Protein AF-A0A658IBJ9-F1 (afdb_monomer)

Nearest PDB structures (foldseek):
  7crn-assembly2_B-2  TM=7.622E-01  e=2.829E-06  Streptomyces abietis
  7e3z-assembly1_A  TM=7.596E-01  e=1.640E-04  Streptomyces sp. SNM55
  6vap-assembly1_A  TM=6.754E-01  e=6.480E-04  Streptomyces sp. WAC02707
  6ty7-assembly1_A  TM=6.449E-01  e=3.499E-03  synthetic construct
  6xtc-assembly2_D  TM=6.681E-01  e=1.890E-02  synthetic construct

Mean predicted aligned error: 12.74 Å

Radius of gyration: 18.32 Å; Cα contacts (8 Å, |Δi|>4): 270; chains: 1; bounding box: 49×42×44 Å

pLDDT: mean 76.28, std 20.05, range [31.23, 98.0]

Foldseek 3Di:
DV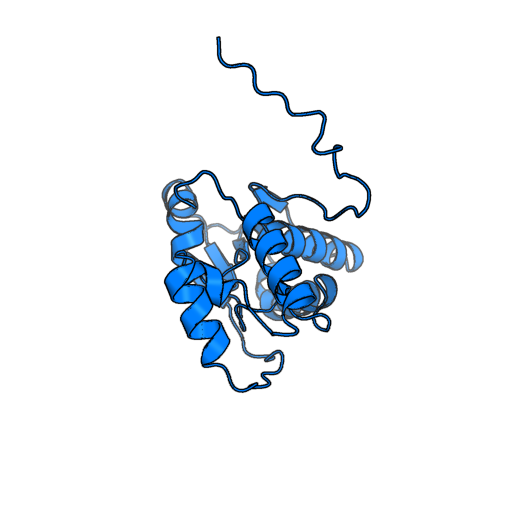VPDDPVNLVVVQVVCCVVVVDNDALQLCVVDVDPVSSVVVRVVDDDDDDDDDLDAQKDWLADAQDLEAEEEEDAQYDDFSNVVCVVVVVPDDNRYGYMYGGRPDSRLVVDPPNDLLNLLVSVVVSCVVVLVTAYEYEYEEVRLSSQVSNQVVCVVVVSHHPYYHYHNYDDPDPPPDDDPVPPDDDDD

InterPro domains:
  IPR001031 Thioesterase [PF00975] (70-175)
  IPR006162 Phosphopantetheine attachment site [PS00012] (2-17)
  IPR009081 Phosphopantetheine binding ACP domain [PF00550] (1-41)
  IPR009081 Phosphopantetheine binding ACP domain [PS50075] (1-47)
  IPR029058 Alpha/Beta hydrolase fold [G3DSA:3.40.50.1820] (51-188)
  IPR029058 Alpha/Beta hydrolase fold [SSF53474] (5-176)
  IPR036736 ACP-like superfamily [G3DSA:1.10.1200.10] (1-50)

Sequence (189 aa):
FELGGHSLLALRLIEGINATLGVEFALRDLFANPVLSQMAKQLTAQDKKDVATSDRPNLVHLRRGRSPVKLVCIHPGGGGGIGEAYAPLIGALSKEMDVTGISAVDLDTLTRPEASVPEIAANYLHQLSDIIQTPWILVGWSAGGLIAYEMTRLAMKNGCIPLGTLLIDSYPHTRDTMPDEREVRVEFY

Structure (mmCIF, N/CA/C/O backbone):
data_AF-A0A658IBJ9-F1
#
_entry.id   AF-A0A658IBJ9-F1
#
loop_
_atom_site.group_PDB
_atom_site.id
_atom_site.type_symbol
_atom_site.label_atom_id
_atom_site.label_alt_id
_atom_site.label_comp_id
_atom_site.label_asym_id
_atom_site.label_entity_id
_atom_site.label_seq_id
_atom_site.pdbx_PDB_ins_code
_atom_site.Cartn_x
_atom_site.Cartn_y
_atom_site.Cartn_z
_atom_site.occupancy
_atom_site.B_iso_or_equiv
_atom_site.auth_seq_id
_atom_site.auth_comp_id
_atom_site.auth_asym_id
_atom_site.auth_atom_id
_atom_site.pdbx_PDB_model_num
ATOM 1 N N . PHE A 1 1 ? -22.607 6.901 3.307 1.00 61.16 1 PHE A N 1
ATOM 2 C CA . PHE A 1 1 ? -21.845 7.110 2.057 1.00 61.16 1 PHE A CA 1
ATOM 3 C C . PHE A 1 1 ? -22.730 7.629 0.936 1.00 61.16 1 PHE A C 1
ATOM 5 O O . PHE A 1 1 ? -22.399 8.662 0.380 1.00 61.16 1 PHE A O 1
ATOM 12 N N . GLU A 1 2 ? -23.892 7.017 0.680 1.00 65.31 2 GLU A N 1
ATOM 13 C CA . GLU A 1 2 ? -24.867 7.491 -0.327 1.00 65.31 2 GLU A CA 1
ATOM 14 C C . GLU A 1 2 ? -25.304 8.958 -0.149 1.00 65.31 2 GLU A C 1
ATOM 16 O O . GLU A 1 2 ? -25.617 9.634 -1.120 1.00 65.31 2 GLU A O 1
ATOM 21 N N . LEU A 1 3 ? -25.247 9.480 1.080 1.00 72.12 3 LEU A N 1
ATOM 22 C CA . LEU A 1 3 ? -25.525 10.883 1.411 1.00 72.12 3 LEU A CA 1
ATOM 23 C C . LEU A 1 3 ? -24.327 11.839 1.188 1.00 72.12 3 LEU A C 1
ATOM 25 O O . LEU A 1 3 ? -24.295 12.914 1.774 1.00 72.12 3 LEU A O 1
ATOM 29 N N . GLY A 1 4 ? -23.310 11.446 0.412 1.00 64.88 4 GLY A N 1
ATOM 30 C CA . GLY A 1 4 ? -22.111 12.264 0.146 1.00 64.88 4 GLY A CA 1
ATOM 31 C C . GLY A 1 4 ? -20.985 12.138 1.183 1.00 64.88 4 GLY A C 1
ATOM 32 O O . GLY A 1 4 ? -20.010 12.883 1.142 1.00 64.88 4 GLY A O 1
ATOM 33 N N . GLY A 1 5 ? -21.091 11.188 2.116 1.00 65.50 5 GLY A N 1
ATOM 34 C CA . GLY A 1 5 ? -20.024 10.900 3.079 1.00 65.50 5 GLY A CA 1
ATOM 35 C C . GLY A 1 5 ? -18.817 10.227 2.416 1.00 65.50 5 GLY A C 1
ATOM 36 O O . GLY A 1 5 ? -18.998 9.321 1.608 1.00 65.50 5 GLY A O 1
ATOM 37 N N . HIS A 1 6 ? -17.604 10.618 2.803 1.00 67.44 6 HIS A N 1
ATOM 38 C CA . HIS A 1 6 ? -16.332 10.041 2.342 1.00 67.44 6 HIS A CA 1
ATOM 39 C C . HIS A 1 6 ? -15.444 9.644 3.535 1.00 67.44 6 HIS A C 1
ATOM 41 O O . HIS A 1 6 ? -15.787 9.918 4.686 1.00 67.44 6 HIS A O 1
ATOM 47 N N . SER A 1 7 ? -14.305 8.988 3.288 1.00 62.62 7 SER A N 1
ATOM 48 C CA . SER A 1 7 ? -13.476 8.359 4.333 1.00 62.62 7 SER A CA 1
ATOM 49 C C . SER A 1 7 ? -13.062 9.305 5.467 1.00 62.62 7 SER A C 1
ATOM 51 O O . SER A 1 7 ? -12.978 8.887 6.617 1.00 62.62 7 SER A O 1
ATOM 53 N N . LEU A 1 8 ? -12.871 10.595 5.173 1.00 65.06 8 LEU A N 1
ATOM 54 C CA . LEU A 1 8 ? -12.554 11.602 6.190 1.00 65.06 8 LEU A CA 1
ATOM 55 C C . LEU A 1 8 ? -13.753 11.913 7.098 1.00 65.06 8 LEU A C 1
ATOM 57 O O . LEU A 1 8 ? -13.591 12.016 8.309 1.00 65.06 8 LEU A O 1
ATOM 61 N N . LEU A 1 9 ? -14.958 12.023 6.532 1.00 74.31 9 LEU A N 1
ATOM 62 C CA . LEU A 1 9 ? -16.186 12.170 7.320 1.00 74.31 9 LEU A CA 1
ATOM 63 C C . LEU A 1 9 ? -16.458 10.918 8.159 1.00 74.31 9 LEU A C 1
ATOM 65 O O . LEU A 1 9 ? -16.927 11.035 9.286 1.00 74.31 9 LEU A O 1
ATOM 69 N N . ALA A 1 10 ? -16.115 9.734 7.645 1.00 73.69 10 ALA A N 1
ATOM 70 C CA . ALA A 1 10 ? -16.215 8.487 8.396 1.00 73.69 10 ALA A CA 1
ATOM 71 C C . ALA A 1 10 ? -15.254 8.457 9.597 1.00 73.69 10 ALA A C 1
ATOM 73 O O . ALA A 1 10 ? -15.688 8.153 10.704 1.00 73.69 10 ALA A O 1
ATOM 74 N N . LEU A 1 11 ? -13.983 8.835 9.407 1.00 73.06 11 LEU A N 1
ATOM 75 C CA . LEU A 1 11 ? -13.014 8.951 10.505 1.00 73.06 11 LEU A CA 1
ATOM 76 C C . LEU A 1 11 ? -13.454 9.986 11.552 1.00 73.06 11 LEU A C 1
ATOM 78 O O . LEU A 1 11 ? -13.448 9.678 12.740 1.00 73.06 11 LEU A O 1
ATOM 82 N N . ARG A 1 12 ? -13.927 11.165 11.121 1.00 71.69 12 ARG A N 1
ATOM 83 C CA . ARG A 1 12 ? -14.467 12.203 12.024 1.00 71.69 12 ARG A CA 1
ATOM 84 C C . ARG A 1 12 ? -15.668 11.711 12.829 1.00 71.69 12 ARG A C 1
ATOM 86 O O . ARG A 1 12 ? -15.772 11.989 14.020 1.00 71.69 12 ARG A O 1
ATOM 93 N N . LEU A 1 13 ? -16.577 10.980 12.183 1.00 80.12 13 LEU A N 1
ATOM 94 C CA . LEU A 1 13 ? -17.741 10.398 12.845 1.00 80.12 13 LEU A CA 1
ATOM 95 C C . LEU A 1 13 ? -17.314 9.403 13.931 1.00 80.12 13 LEU A C 1
ATOM 97 O O . LEU A 1 13 ? -17.856 9.436 15.031 1.00 80.12 13 LEU A O 1
ATOM 101 N N . ILE A 1 14 ? -16.327 8.557 13.640 1.00 79.44 14 ILE A N 1
ATOM 102 C CA . ILE A 1 14 ? -15.800 7.572 14.590 1.00 79.44 14 ILE A CA 1
ATOM 103 C C . ILE A 1 14 ? -15.135 8.249 15.788 1.00 79.44 14 ILE A C 1
ATOM 105 O O . ILE A 1 14 ? -15.455 7.907 16.925 1.00 79.44 14 ILE A O 1
ATOM 109 N N . GLU A 1 15 ? -14.265 9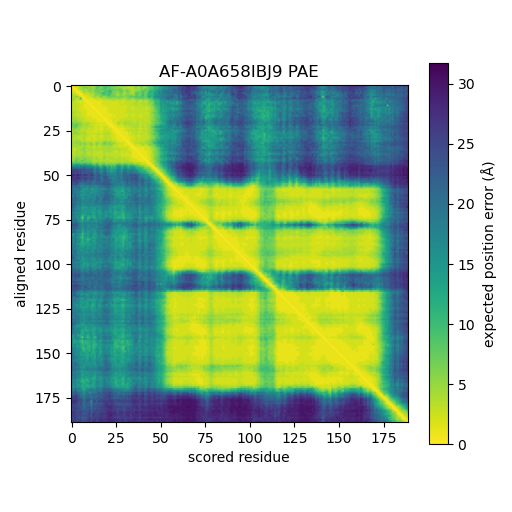.236 15.556 1.00 73.88 15 GLU A N 1
ATOM 110 C CA . GLU A 1 15 ? -13.648 10.013 16.638 1.00 73.88 15 GLU A CA 1
ATOM 111 C C . GLU A 1 15 ? -14.711 10.675 17.524 1.00 73.88 15 GLU A C 1
ATOM 113 O O . GLU A 1 15 ? -14.637 10.588 18.749 1.00 73.88 15 GLU A O 1
ATOM 118 N N . GLY A 1 16 ? -15.742 11.274 16.918 1.00 80.12 16 GLY A N 1
ATOM 119 C CA . GLY A 1 16 ? -16.849 11.895 17.646 1.00 80.12 16 GLY A CA 1
ATOM 120 C C . GLY A 1 16 ? -17.664 10.901 18.476 1.00 80.12 16 GLY A C 1
ATOM 121 O O . GLY A 1 16 ? -17.981 11.185 19.633 1.00 80.12 16 GLY A O 1
ATOM 122 N N . ILE A 1 17 ? -17.973 9.725 17.920 1.00 82.56 17 ILE A N 1
ATOM 123 C CA . ILE A 1 17 ? -18.669 8.636 18.622 1.00 82.56 17 ILE A CA 1
ATOM 124 C C . ILE A 1 17 ? -17.845 8.171 19.827 1.00 82.56 17 ILE A C 1
ATOM 126 O O . ILE A 1 17 ? -18.370 8.125 20.940 1.00 82.56 17 ILE A O 1
ATOM 130 N N . ASN A 1 18 ? -16.555 7.891 19.631 1.00 78.88 18 ASN A N 1
ATOM 131 C CA . ASN A 1 18 ? -15.677 7.381 20.685 1.00 78.88 18 ASN A CA 1
ATOM 132 C C . ASN A 1 18 ? -15.478 8.410 21.802 1.00 78.88 18 ASN A C 1
ATOM 134 O O . ASN A 1 18 ? -15.590 8.069 22.979 1.00 78.88 18 ASN A O 1
ATOM 138 N N . ALA A 1 19 ? -15.267 9.682 21.450 1.00 73.12 19 ALA A N 1
ATOM 139 C CA . ALA A 1 19 ? -15.095 10.761 22.419 1.00 73.12 19 ALA A CA 1
ATOM 140 C C . ALA A 1 19 ? -16.374 11.052 23.222 1.00 73.12 19 ALA A C 1
ATOM 142 O O . ALA A 1 19 ? -16.300 11.347 24.413 1.00 73.12 19 ALA A O 1
ATOM 143 N N . THR A 1 20 ? -17.545 10.966 22.583 1.00 81.19 20 THR A N 1
ATOM 144 C CA . THR A 1 20 ? -18.830 11.305 23.217 1.00 81.19 20 THR A CA 1
ATOM 145 C C . THR A 1 20 ? -19.381 10.155 24.053 1.00 81.19 20 THR A C 1
ATOM 147 O O . THR A 1 20 ? -19.954 10.386 25.115 1.00 81.19 20 THR A O 1
ATOM 150 N N . LEU A 1 21 ? -19.239 8.916 23.574 1.00 80.75 21 LEU A N 1
ATOM 151 C CA . LEU A 1 21 ? -19.861 7.741 24.189 1.00 80.75 21 LEU A CA 1
ATOM 152 C C . LEU A 1 21 ? -18.883 6.902 25.022 1.00 80.75 21 LEU A C 1
ATOM 154 O O . LEU A 1 21 ? -19.327 6.010 25.741 1.00 80.75 21 LEU A O 1
ATOM 158 N N . GLY A 1 22 ? -17.574 7.167 24.950 1.00 75.25 22 GLY A N 1
ATOM 159 C CA . GLY A 1 22 ? -16.560 6.405 25.686 1.00 75.25 22 GLY A CA 1
ATOM 160 C C . GLY A 1 22 ? -16.428 4.951 25.217 1.00 75.25 22 GLY A C 1
ATOM 161 O O . GLY A 1 22 ? -16.093 4.072 26.010 1.00 75.25 22 GLY A O 1
ATOM 162 N N . VAL A 1 23 ? -16.735 4.697 23.945 1.00 78.19 23 VAL A N 1
ATOM 163 C CA . VAL A 1 23 ? -16.727 3.374 23.302 1.00 78.19 23 VAL A CA 1
ATOM 164 C C . VAL A 1 23 ? -15.535 3.235 22.352 1.00 78.19 23 VAL A C 1
ATOM 166 O O . VAL A 1 23 ? -14.936 4.233 21.956 1.00 78.19 23 VAL A O 1
ATOM 169 N N . GLU A 1 24 ? -15.215 2.003 21.956 1.00 70.12 24 GLU A N 1
ATOM 170 C CA . GLU A 1 24 ? -14.313 1.717 20.834 1.00 70.12 24 GLU A CA 1
ATOM 171 C C . GLU A 1 24 ? -15.131 1.315 19.604 1.00 70.12 24 GLU A C 1
ATOM 173 O O . GLU A 1 24 ? -15.321 0.138 19.311 1.00 70.12 24 GLU A O 1
ATOM 178 N N . PHE A 1 25 ? -15.644 2.309 18.885 1.00 75.94 25 PHE A N 1
ATOM 179 C CA . PHE A 1 25 ? -16.249 2.121 17.573 1.00 75.94 25 PHE A CA 1
ATOM 180 C C . PHE A 1 25 ? -15.159 2.181 16.506 1.00 75.94 25 PHE A C 1
ATOM 182 O O . PHE A 1 25 ? -14.381 3.139 16.469 1.00 75.94 25 PHE A O 1
ATOM 189 N N . ALA A 1 26 ? -15.083 1.171 15.642 1.00 71.38 26 ALA A N 1
ATOM 190 C CA . ALA A 1 26 ? -14.044 1.097 14.627 1.00 71.38 26 ALA A CA 1
ATOM 191 C C . ALA A 1 26 ? -14.550 1.429 13.219 1.00 71.38 26 ALA A C 1
ATOM 193 O O . ALA A 1 26 ? -15.734 1.325 12.891 1.00 71.38 26 ALA A O 1
ATOM 194 N N . LEU A 1 27 ? -13.610 1.756 12.326 1.00 71.06 27 LEU A N 1
ATOM 195 C CA . LEU A 1 27 ? -13.914 2.023 10.918 1.00 71.06 27 LEU A CA 1
ATOM 196 C C . LEU A 1 27 ? -14.508 0.799 10.212 1.00 71.06 27 LEU A C 1
ATOM 198 O O . LEU A 1 27 ? -15.395 0.947 9.373 1.00 71.06 27 LEU A O 1
ATOM 202 N N . ARG A 1 28 ? -14.095 -0.4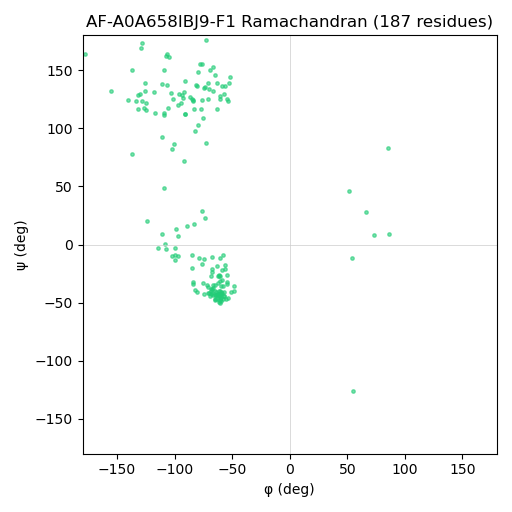12 10.608 1.00 64.62 28 ARG A N 1
ATOM 203 C CA . ARG A 1 28 ? -14.742 -1.662 10.185 1.00 64.62 28 ARG A CA 1
ATOM 204 C C . ARG A 1 28 ? -16.233 -1.658 10.502 1.00 64.62 28 ARG A C 1
ATOM 206 O O . ARG A 1 28 ? -17.014 -2.048 9.644 1.00 64.62 28 ARG A O 1
ATOM 213 N N . ASP A 1 29 ? -16.616 -1.259 11.711 1.00 74.00 29 ASP A N 1
ATOM 214 C CA . ASP A 1 29 ? -18.002 -1.348 12.175 1.00 74.00 29 ASP A CA 1
ATOM 215 C C . ASP A 1 29 ? -18.891 -0.379 11.388 1.00 74.00 29 ASP A C 1
ATOM 217 O O . ASP A 1 29 ? -19.988 -0.739 10.956 1.00 74.00 29 ASP A O 1
ATOM 221 N N . LEU A 1 30 ? -18.353 0.807 11.081 1.00 76.06 30 LEU A N 1
ATOM 222 C CA . LEU A 1 30 ? -18.991 1.791 10.214 1.00 76.06 30 LEU A CA 1
ATOM 223 C C . LEU A 1 30 ? -19.195 1.276 8.779 1.00 76.06 30 LEU A C 1
ATOM 225 O O . LEU A 1 30 ? -20.256 1.502 8.196 1.00 76.06 30 LEU A O 1
ATOM 229 N N . PHE A 1 31 ? -18.204 0.596 8.195 1.00 72.31 31 PHE A N 1
ATOM 230 C CA . PHE A 1 31 ? -18.326 0.032 6.844 1.00 72.31 31 PHE A CA 1
ATOM 231 C C . PHE A 1 31 ? -19.181 -1.234 6.792 1.00 72.31 31 PHE A C 1
ATOM 233 O O . PHE A 1 31 ? -19.880 -1.451 5.805 1.00 72.31 31 PHE A O 1
ATOM 240 N N . ALA A 1 32 ? -19.151 -2.055 7.842 1.00 70.31 32 ALA A N 1
ATOM 241 C CA . ALA A 1 32 ? -19.977 -3.250 7.949 1.00 70.31 32 ALA A CA 1
ATOM 242 C C . ALA A 1 32 ? -21.466 -2.895 8.064 1.00 70.31 32 ALA A C 1
ATOM 244 O O . ALA A 1 32 ? -22.309 -3.611 7.529 1.00 70.31 32 ALA A O 1
ATOM 245 N N . ASN A 1 33 ? -21.785 -1.784 8.735 1.00 75.38 33 ASN A N 1
ATOM 246 C CA . ASN A 1 33 ? -23.153 -1.322 8.939 1.00 75.38 33 ASN A CA 1
ATOM 247 C C . ASN A 1 33 ? -23.258 0.196 8.715 1.00 75.38 33 ASN A C 1
ATOM 249 O O . ASN A 1 33 ? -23.372 0.948 9.684 1.00 75.38 33 ASN A O 1
ATOM 253 N N . PRO A 1 34 ? -23.285 0.685 7.459 1.00 74.94 34 PRO A N 1
ATOM 254 C CA . PRO A 1 34 ? -23.299 2.115 7.136 1.00 74.94 34 PRO A CA 1
ATOM 255 C C . PRO A 1 34 ? -24.675 2.779 7.361 1.00 74.94 34 PRO A C 1
ATOM 257 O O . PRO A 1 34 ? -25.025 3.750 6.688 1.00 74.94 34 PRO A O 1
ATOM 260 N N . VAL A 1 35 ? -25.465 2.261 8.308 1.00 81.00 35 VAL A N 1
ATOM 261 C CA . VAL A 1 35 ? -26.807 2.721 8.676 1.00 81.00 35 VAL A CA 1
ATOM 262 C C . VAL A 1 35 ? -26.833 3.026 10.173 1.00 81.00 35 VAL A C 1
ATOM 264 O O . VAL A 1 35 ? -26.608 2.142 10.998 1.00 81.00 35 VAL A O 1
ATOM 267 N N . LEU A 1 36 ? -27.177 4.266 10.538 1.00 80.00 36 LEU A N 1
ATOM 268 C CA . LEU A 1 36 ? -27.149 4.758 11.927 1.00 80.00 36 LEU A CA 1
ATOM 269 C C . LEU A 1 36 ? -27.878 3.843 12.926 1.00 80.00 36 LEU A C 1
ATOM 271 O O . LEU A 1 36 ? -27.383 3.597 14.023 1.00 80.00 36 LEU A O 1
ATOM 275 N N . SER A 1 37 ? -29.040 3.303 12.549 1.00 78.44 37 SER A N 1
ATOM 276 C CA . SER A 1 37 ? -29.828 2.420 13.419 1.00 78.44 37 SER A CA 1
ATOM 277 C C . SER A 1 37 ? -29.165 1.061 13.670 1.00 78.44 37 SER A C 1
ATOM 279 O O . SER A 1 37 ? -29.403 0.448 14.710 1.00 78.44 37 SER A O 1
ATOM 281 N N . GLN A 1 38 ? -28.332 0.585 12.744 1.00 77.50 38 GLN A N 1
ATOM 282 C CA . GLN A 1 38 ? -27.547 -0.640 12.899 1.00 77.50 38 GLN A CA 1
ATOM 283 C C . GLN A 1 38 ? -26.296 -0.376 13.744 1.00 77.50 38 GLN A C 1
ATOM 285 O O . GLN A 1 38 ? -26.014 -1.151 14.656 1.00 77.50 38 GLN A O 1
ATOM 290 N N . MET A 1 39 ? -25.624 0.760 13.525 1.00 77.31 39 MET A N 1
ATOM 291 C CA . MET A 1 39 ? -24.491 1.198 14.351 1.00 77.31 39 MET A CA 1
ATOM 292 C C . MET A 1 39 ? -24.892 1.332 15.827 1.00 77.31 39 MET A C 1
ATOM 294 O O . MET A 1 39 ? -24.232 0.781 16.702 1.00 77.31 39 MET A O 1
ATOM 298 N N . ALA A 1 40 ? -26.029 1.978 16.115 1.00 78.31 40 ALA A N 1
ATOM 299 C CA . ALA A 1 40 ? -26.532 2.140 17.483 1.00 78.31 40 ALA A CA 1
ATOM 300 C C . ALA A 1 40 ? -26.799 0.796 18.193 1.00 78.31 40 ALA A C 1
ATOM 302 O O . ALA A 1 40 ? -26.559 0.668 19.395 1.00 78.31 40 ALA A O 1
ATOM 303 N N . LYS A 1 41 ? -27.261 -0.220 17.450 1.00 75.88 41 LYS A N 1
ATOM 304 C CA . LYS A 1 41 ? -27.472 -1.582 17.971 1.00 75.88 41 LYS A CA 1
ATOM 305 C C . LYS A 1 41 ? -26.161 -2.319 18.247 1.00 75.88 41 LYS A C 1
ATOM 307 O O . LYS A 1 41 ? -26.091 -3.073 19.208 1.00 75.88 41 LYS A O 1
ATOM 312 N N . GLN A 1 42 ? -25.131 -2.119 17.424 1.00 71.88 42 GLN A N 1
ATOM 313 C CA . GLN A 1 42 ? -23.810 -2.706 17.677 1.00 71.88 42 GLN A CA 1
ATOM 314 C C . GLN A 1 42 ? -23.143 -2.086 18.902 1.00 71.88 42 GLN A C 1
ATOM 316 O O . GLN A 1 42 ? -22.619 -2.809 19.745 1.00 71.88 42 GLN A O 1
ATOM 321 N N . LEU A 1 43 ? -23.232 -0.763 19.030 1.00 72.38 43 LEU A N 1
ATOM 322 C CA . LEU A 1 43 ? -22.669 -0.013 20.152 1.00 72.38 43 LEU A CA 1
ATOM 323 C C . LEU A 1 43 ? -23.274 -0.402 21.506 1.00 72.38 43 LEU A C 1
ATOM 325 O O . LEU A 1 43 ? -22.620 -0.278 22.533 1.00 72.38 43 LEU A O 1
ATOM 329 N N . THR A 1 44 ? -24.510 -0.902 21.517 1.00 68.75 44 THR A N 1
ATOM 330 C CA . THR A 1 44 ? -25.169 -1.411 22.729 1.00 68.75 44 THR A CA 1
ATOM 331 C C . THR A 1 44 ? -24.826 -2.870 23.048 1.00 68.75 44 THR A C 1
ATOM 333 O O . THR A 1 44 ? -25.182 -3.343 24.123 1.00 68.75 44 THR A O 1
ATOM 336 N N . ALA A 1 45 ? -24.139 -3.582 22.148 1.00 61.38 45 ALA A N 1
ATOM 337 C CA . ALA A 1 45 ? -23.881 -5.020 22.243 1.00 61.38 45 ALA A CA 1
ATOM 338 C C . ALA A 1 45 ? -22.395 -5.396 22.423 1.00 61.38 45 ALA A C 1
ATOM 340 O O . ALA A 1 45 ? -22.090 -6.584 22.536 1.00 61.38 45 ALA A O 1
ATOM 341 N N . GLN A 1 46 ? -21.464 -4.436 22.418 1.00 54.00 46 GLN A N 1
ATOM 342 C CA . GLN A 1 46 ? -20.027 -4.726 22.480 1.00 54.00 46 GLN A CA 1
ATOM 343 C C . GLN A 1 46 ? -19.482 -4.770 23.916 1.00 54.00 46 GLN A C 1
ATOM 345 O O . GLN A 1 46 ? -19.351 -3.744 24.578 1.00 54.00 46 GLN A O 1
ATOM 350 N N . ASP A 1 47 ? -19.077 -5.970 24.343 1.00 41.03 47 ASP A N 1
ATOM 351 C CA . ASP A 1 47 ? -18.050 -6.175 25.369 1.00 41.03 47 ASP A CA 1
ATOM 352 C C . ASP A 1 47 ? -16.653 -6.025 24.744 1.00 41.03 47 ASP A C 1
ATOM 354 O O . ASP A 1 47 ? -16.380 -6.544 23.655 1.00 41.03 47 ASP A O 1
ATOM 358 N N . LYS A 1 48 ? -15.764 -5.322 25.457 1.00 37.88 48 LYS A N 1
ATOM 359 C CA . LYS A 1 48 ? -14.370 -5.056 25.069 1.00 37.88 48 LYS A CA 1
ATOM 360 C C . LYS A 1 48 ? -13.616 -6.354 24.764 1.00 37.88 48 LYS A C 1
ATOM 362 O O . LYS A 1 48 ? -13.537 -7.243 25.612 1.00 37.88 48 LYS A O 1
ATOM 367 N N . LYS A 1 49 ? -13.017 -6.448 23.575 1.00 34.78 49 LYS A N 1
ATOM 368 C CA . LYS A 1 49 ? -12.041 -7.492 23.233 1.00 34.78 49 LYS A CA 1
ATOM 369 C C . LYS A 1 49 ? -10.749 -6.857 22.737 1.00 34.78 49 LYS A C 1
ATOM 371 O O . LYS A 1 49 ? -10.732 -6.257 21.669 1.00 34.78 49 LYS A O 1
ATOM 376 N N . ASP A 1 50 ? -9.682 -7.078 23.495 1.00 31.30 50 ASP A N 1
ATOM 377 C CA . ASP A 1 50 ? -8.311 -6.711 23.145 1.00 31.30 50 ASP A CA 1
ATOM 378 C C . ASP A 1 50 ? -7.781 -7.584 21.997 1.00 31.30 50 ASP A C 1
ATOM 380 O O . ASP A 1 50 ? -7.897 -8.814 22.045 1.00 31.30 50 ASP A O 1
ATOM 384 N N . VAL A 1 51 ? -7.141 -6.981 20.989 1.00 38.91 51 VAL A N 1
ATOM 385 C CA . VAL A 1 51 ? -6.358 -7.720 19.981 1.00 38.91 51 VAL A CA 1
ATOM 386 C C . VAL A 1 51 ? -5.079 -6.950 19.637 1.00 38.91 51 VAL A C 1
ATOM 388 O O . VAL A 1 51 ? -5.124 -5.786 19.254 1.00 38.91 51 VAL A O 1
ATOM 391 N N . ALA A 1 52 ? -3.930 -7.612 19.787 1.00 37.53 52 ALA A N 1
ATOM 392 C CA . ALA A 1 52 ? -2.583 -7.092 19.542 1.00 37.53 52 ALA A CA 1
ATOM 393 C C . ALA A 1 52 ? -2.221 -7.041 18.044 1.00 37.53 52 ALA A C 1
ATOM 395 O O . ALA A 1 52 ? -2.768 -7.792 17.243 1.00 37.53 52 ALA A O 1
ATOM 396 N N . THR A 1 53 ? -1.290 -6.161 17.653 1.00 47.75 53 THR A N 1
ATOM 397 C CA . THR A 1 53 ? -0.710 -6.113 16.298 1.00 47.75 53 THR A CA 1
ATOM 398 C C . THR A 1 53 ? 0.043 -7.420 16.039 1.00 47.75 53 THR A C 1
ATOM 400 O O . THR A 1 53 ? 0.986 -7.757 16.750 1.00 47.75 53 THR A O 1
ATOM 403 N N . SER A 1 54 ? -0.399 -8.210 15.059 1.00 50.78 54 SER A N 1
ATOM 404 C CA . SER A 1 54 ? 0.211 -9.516 14.785 1.00 50.78 54 SER A CA 1
ATOM 405 C C . SER A 1 54 ? 1.330 -9.400 13.743 1.00 50.78 54 SER A C 1
ATOM 407 O O . SER A 1 54 ? 1.107 -8.865 12.659 1.00 50.78 54 SER A O 1
ATOM 409 N N . ASP A 1 55 ? 2.493 -9.986 14.030 1.00 56.44 55 ASP A N 1
ATOM 410 C CA . ASP A 1 55 ? 3.668 -10.095 13.139 1.00 56.44 55 ASP A CA 1
ATOM 411 C C . ASP A 1 55 ? 3.469 -11.128 12.000 1.00 56.44 55 ASP A C 1
ATOM 413 O O . ASP A 1 55 ? 4.405 -11.730 11.476 1.00 56.44 55 ASP A O 1
ATOM 417 N N . ARG A 1 56 ? 2.210 -11.429 11.653 1.00 63.78 56 ARG A N 1
ATOM 418 C CA . ARG A 1 56 ? 1.876 -12.420 10.626 1.00 63.78 56 ARG A CA 1
ATOM 419 C C . ARG A 1 56 ? 1.996 -11.800 9.231 1.00 63.78 56 ARG A C 1
ATOM 421 O O . ARG A 1 56 ? 1.463 -10.710 9.019 1.00 63.78 56 ARG A O 1
ATOM 428 N N . PRO A 1 57 ? 2.588 -12.521 8.260 1.00 73.44 57 PRO A N 1
ATOM 429 C CA . PRO A 1 57 ? 2.636 -12.073 6.876 1.00 73.44 57 PRO A CA 1
ATOM 430 C C . PRO A 1 57 ? 1.231 -11.826 6.319 1.00 73.44 57 PRO A C 1
ATOM 432 O O . PRO A 1 57 ? 0.363 -12.696 6.407 1.00 73.44 57 PRO A O 1
ATOM 435 N N . ASN A 1 58 ? 1.017 -10.661 5.715 1.00 85.94 58 ASN A N 1
ATOM 436 C CA . ASN A 1 58 ? -0.269 -10.225 5.148 1.00 85.94 58 ASN A CA 1
ATOM 437 C C . ASN A 1 58 ? -0.173 -9.848 3.657 1.00 85.94 58 ASN A C 1
ATOM 439 O O . ASN A 1 58 ? -1.035 -9.139 3.122 1.00 85.94 58 ASN A O 1
ATOM 443 N N . LEU A 1 59 ? 0.873 -10.333 2.985 1.00 90.69 59 LEU A N 1
ATOM 444 C CA . LEU A 1 59 ? 1.096 -10.144 1.557 1.00 90.69 59 LEU A CA 1
ATOM 445 C C . LEU A 1 59 ? 0.157 -11.029 0.728 1.00 90.69 59 LEU A C 1
ATOM 447 O O . LEU A 1 59 ? 0.011 -12.225 0.974 1.00 90.69 59 LEU A O 1
ATOM 451 N N . VAL A 1 60 ? -0.444 -10.444 -0.304 1.00 91.19 60 VAL A N 1
ATOM 452 C CA . VAL A 1 60 ? -1.365 -11.108 -1.228 1.00 91.19 60 VAL A CA 1
ATOM 453 C C . VAL A 1 60 ? -0.900 -10.854 -2.654 1.00 91.19 60 VAL A C 1
ATOM 455 O O . VAL A 1 60 ? -0.798 -9.710 -3.084 1.00 91.19 60 VAL A O 1
ATOM 458 N N . HIS A 1 61 ? -0.659 -11.904 -3.433 1.00 93.38 61 HIS A N 1
ATOM 459 C CA . HIS A 1 61 ? -0.414 -11.736 -4.865 1.00 93.38 61 HIS A CA 1
ATOM 460 C C . HIS A 1 61 ? -1.731 -11.441 -5.584 1.00 93.38 61 HIS A C 1
ATOM 462 O O . HIS A 1 61 ? -2.572 -12.325 -5.733 1.00 93.38 61 HIS A O 1
ATOM 468 N N . LEU A 1 62 ? -1.898 -10.203 -6.044 1.00 93.56 62 LEU A N 1
ATOM 469 C CA . LEU A 1 62 ? -3.095 -9.764 -6.759 1.00 93.56 62 LEU A CA 1
ATOM 470 C C . LEU A 1 62 ? -3.016 -10.101 -8.249 1.00 93.56 62 LEU A C 1
ATOM 472 O O . LEU A 1 62 ? -4.025 -10.426 -8.873 1.00 93.56 62 LEU A O 1
ATOM 476 N N . ARG A 1 63 ? -1.810 -10.060 -8.825 1.00 96.00 63 ARG A N 1
ATOM 477 C CA . ARG A 1 63 ? -1.529 -10.558 -10.174 1.00 96.00 63 ARG A CA 1
ATOM 478 C C . ARG A 1 63 ? -0.061 -10.926 -10.307 1.00 96.00 63 ARG A C 1
ATOM 480 O O . ARG A 1 63 ? 0.798 -10.108 -10.013 1.00 96.00 63 ARG A O 1
ATOM 487 N N . ARG A 1 64 ? 0.221 -12.108 -10.856 1.00 94.69 64 ARG A N 1
ATOM 488 C CA . ARG A 1 64 ? 1.576 -12.479 -11.281 1.00 94.69 64 ARG A CA 1
ATOM 489 C C . ARG A 1 64 ? 1.847 -11.934 -12.678 1.00 94.69 64 ARG A C 1
ATOM 491 O O . ARG A 1 64 ? 1.097 -12.228 -13.607 1.00 94.69 64 ARG A O 1
ATOM 498 N N . GLY A 1 65 ? 2.919 -11.167 -12.804 1.00 93.62 65 GLY A N 1
ATOM 499 C CA . GLY A 1 65 ? 3.397 -10.596 -14.058 1.00 93.62 65 GLY A CA 1
ATOM 500 C C . GLY A 1 65 ? 4.883 -10.883 -14.259 1.00 93.62 65 GLY A C 1
ATOM 501 O O . GLY A 1 65 ? 5.559 -11.359 -13.349 1.00 93.62 65 GLY A O 1
ATOM 502 N N . ARG A 1 66 ? 5.400 -10.615 -15.460 1.00 95.62 66 ARG A N 1
ATOM 503 C CA . ARG A 1 66 ? 6.817 -10.835 -15.805 1.00 95.62 66 ARG A CA 1
ATOM 504 C C . ARG A 1 66 ? 7.657 -9.564 -15.746 1.00 95.62 66 ARG A C 1
ATOM 506 O O . ARG A 1 66 ? 8.861 -9.624 -15.976 1.00 95.62 66 ARG A O 1
ATOM 513 N N . SER A 1 67 ? 7.035 -8.422 -15.456 1.00 95.50 67 SER A N 1
ATOM 514 C CA . SER A 1 67 ? 7.739 -7.157 -15.298 1.00 95.50 67 SER A CA 1
ATOM 515 C C . SER A 1 67 ? 8.835 -7.284 -14.230 1.00 95.50 67 SER A C 1
ATOM 517 O O . SER A 1 67 ? 8.580 -7.842 -13.152 1.00 95.50 67 SER A O 1
ATOM 519 N N . PRO A 1 68 ? 10.038 -6.739 -14.488 1.00 93.75 68 PRO A N 1
ATOM 520 C CA . PRO A 1 68 ? 11.055 -6.602 -13.453 1.00 93.75 68 PRO A CA 1
ATOM 521 C C . PRO A 1 68 ? 10.631 -5.587 -12.384 1.00 93.75 68 PRO A C 1
ATOM 523 O O . PRO A 1 68 ? 11.142 -5.643 -11.271 1.00 93.75 68 PRO A O 1
ATOM 526 N N . VAL A 1 69 ? 9.694 -4.685 -12.709 1.00 95.56 69 VAL A N 1
ATOM 527 C CA . VAL A 1 69 ? 9.138 -3.714 -11.766 1.00 95.56 69 VAL A CA 1
ATOM 528 C C . VAL A 1 69 ? 7.987 -4.339 -10.985 1.00 95.56 69 VAL A C 1
ATOM 530 O O . VAL A 1 69 ? 7.017 -4.809 -11.589 1.00 95.56 69 VAL A O 1
ATOM 533 N N . LYS A 1 70 ? 8.065 -4.295 -9.653 1.00 96.50 70 LYS A N 1
ATOM 534 C CA . LYS A 1 70 ? 7.012 -4.773 -8.745 1.00 96.50 70 LYS A CA 1
ATOM 535 C C . LYS A 1 70 ? 6.121 -3.624 -8.291 1.00 96.50 70 LYS A C 1
ATOM 537 O O . LYS A 1 70 ? 6.616 -2.601 -7.827 1.00 96.50 70 LYS A O 1
ATOM 542 N N . LEU A 1 71 ? 4.808 -3.789 -8.410 1.00 97.50 71 LEU A N 1
ATOM 543 C CA . LEU A 1 71 ? 3.837 -2.820 -7.909 1.00 97.50 71 LEU A CA 1
ATOM 544 C C . LEU A 1 71 ? 3.256 -3.322 -6.585 1.00 97.50 71 LEU A C 1
ATOM 546 O O . LEU A 1 71 ? 2.755 -4.444 -6.517 1.00 97.50 71 LEU A O 1
ATOM 550 N N . VAL A 1 72 ? 3.337 -2.500 -5.540 1.00 97.56 72 VAL A N 1
ATOM 551 C CA . VAL A 1 72 ? 2.908 -2.854 -4.184 1.00 97.56 72 VAL A CA 1
ATOM 552 C C . VAL A 1 72 ? 1.753 -1.955 -3.750 1.00 97.56 72 VAL A C 1
ATOM 554 O O . VAL A 1 72 ? 1.921 -0.750 -3.574 1.00 97.56 72 VAL A O 1
ATOM 557 N N . CYS A 1 73 ? 0.577 -2.553 -3.577 1.00 96.69 73 CYS A N 1
ATOM 558 C CA . CYS A 1 73 ? -0.654 -1.893 -3.155 1.00 96.69 73 CYS A CA 1
ATOM 559 C C . CYS A 1 73 ? -0.832 -1.977 -1.635 1.00 96.69 73 CYS A C 1
ATOM 561 O O . CYS A 1 73 ? -0.788 -3.069 -1.069 1.00 96.69 73 CYS A O 1
ATOM 563 N N . ILE A 1 74 ? -1.087 -0.849 -0.975 1.00 93.56 74 ILE A N 1
ATOM 564 C CA . ILE A 1 74 ? -1.296 -0.786 0.478 1.00 93.56 74 ILE A CA 1
ATOM 565 C C . ILE A 1 74 ? -2.783 -0.645 0.780 1.00 93.56 74 ILE A C 1
ATOM 567 O O . ILE A 1 74 ? -3.446 0.210 0.201 1.00 93.56 74 ILE A O 1
ATOM 571 N N . HIS A 1 75 ? -3.319 -1.468 1.681 1.00 88.81 75 HIS A N 1
ATOM 572 C CA . HIS A 1 75 ? -4.746 -1.431 2.006 1.00 88.81 75 HIS A CA 1
ATOM 573 C C . HIS A 1 75 ? -5.248 -0.015 2.363 1.00 88.81 75 HIS A C 1
ATOM 575 O O . HIS A 1 75 ? -4.538 0.754 3.020 1.00 88.81 75 HIS A O 1
ATOM 581 N N . PRO A 1 76 ? -6.488 0.337 1.976 1.00 82.88 76 PRO A N 1
ATOM 582 C CA . PRO A 1 76 ? -7.137 1.548 2.460 1.00 82.88 76 PRO A CA 1
ATOM 583 C C . PRO A 1 76 ? -7.560 1.398 3.930 1.00 82.88 76 PRO A C 1
ATOM 585 O O . PRO A 1 76 ? -7.439 0.331 4.540 1.00 82.88 76 PRO A O 1
ATOM 588 N N . GLY A 1 77 ? -8.085 2.478 4.508 1.00 68.69 77 GLY A N 1
ATOM 589 C CA . GLY A 1 77 ? -8.762 2.409 5.800 1.00 68.69 77 GLY A CA 1
ATOM 590 C C . GLY A 1 77 ? -10.132 1.750 5.652 1.00 68.69 77 GLY A C 1
ATOM 591 O O . GLY A 1 77 ? -10.872 2.088 4.733 1.00 68.69 77 GLY A O 1
ATOM 592 N N . GLY A 1 78 ? -10.472 0.837 6.566 1.00 59.56 78 GLY A N 1
ATOM 593 C CA . GLY A 1 78 ? -11.806 0.246 6.633 1.00 59.56 78 GLY A CA 1
ATOM 594 C C . GLY A 1 78 ? -12.005 -0.954 5.716 1.00 59.56 78 GLY A C 1
ATOM 595 O O . GLY A 1 78 ? -12.557 -0.844 4.635 1.00 59.56 78 GLY A O 1
ATOM 596 N N . GLY A 1 79 ? -11.575 -2.116 6.189 1.00 51.28 79 GLY A N 1
ATOM 597 C CA . GLY A 1 79 ? -12.179 -3.429 5.955 1.00 51.28 79 GLY A CA 1
ATOM 598 C C . GLY A 1 79 ? -12.485 -4.048 4.611 1.00 51.28 79 GLY A C 1
ATOM 599 O O . GLY A 1 79 ? -12.751 -5.248 4.603 1.00 51.28 79 GLY A O 1
ATOM 600 N N . GLY A 1 80 ? -12.414 -3.318 3.509 1.00 60.44 80 GLY A N 1
ATOM 601 C CA . GLY A 1 80 ? -12.475 -3.913 2.184 1.00 60.44 80 GLY A CA 1
ATOM 602 C C . GLY A 1 80 ? -11.267 -4.813 1.936 1.00 60.44 80 GLY A C 1
ATOM 603 O O . GLY A 1 80 ? -10.152 -4.531 2.390 1.00 60.44 80 GLY A O 1
ATOM 604 N N . GLY A 1 81 ? -11.476 -5.896 1.191 1.00 72.88 81 GLY A N 1
ATOM 605 C CA . GLY A 1 81 ? -10.379 -6.744 0.742 1.00 72.88 81 GLY A CA 1
ATOM 606 C C . GLY A 1 81 ? -9.431 -5.966 -0.174 1.00 72.88 81 GLY A C 1
ATOM 607 O O . GLY A 1 81 ? -9.869 -5.230 -1.058 1.00 72.88 81 GLY A O 1
ATOM 608 N N . ILE A 1 82 ? -8.119 -6.163 -0.014 1.00 86.00 82 ILE A N 1
ATOM 609 C CA . ILE A 1 82 ? -7.096 -5.492 -0.834 1.00 86.00 82 ILE A CA 1
ATOM 610 C C . ILE A 1 82 ? -7.313 -5.706 -2.345 1.00 86.00 82 ILE A C 1
ATOM 612 O O . ILE A 1 82 ? -7.066 -4.808 -3.146 1.00 86.00 82 ILE A O 1
ATOM 616 N N . GLY A 1 83 ? -7.826 -6.874 -2.742 1.00 84.62 83 GLY A N 1
ATOM 617 C CA . GLY A 1 83 ? -8.145 -7.170 -4.137 1.00 84.62 83 GLY A CA 1
ATOM 618 C C . GLY A 1 83 ? -9.311 -6.345 -4.676 1.00 84.62 83 GLY A C 1
ATOM 619 O O . GLY A 1 83 ? -9.232 -5.863 -5.799 1.00 84.62 83 GLY A O 1
ATOM 620 N N . GLU A 1 84 ? -10.355 -6.129 -3.877 1.00 84.81 84 GLU A N 1
ATOM 621 C CA . GLU A 1 84 ? -11.524 -5.331 -4.268 1.00 84.81 84 GLU A CA 1
ATOM 622 C C . GLU A 1 84 ? -11.157 -3.853 -4.390 1.00 84.81 84 GLU A C 1
ATOM 624 O O . GLU A 1 84 ? -11.479 -3.217 -5.393 1.00 84.81 84 GLU A O 1
ATOM 629 N N . ALA A 1 85 ? -10.401 -3.338 -3.415 1.00 86.06 85 ALA A N 1
ATOM 630 C CA . ALA A 1 85 ? -9.955 -1.949 -3.388 1.00 86.06 85 ALA A CA 1
ATOM 631 C C . ALA A 1 85 ? -9.144 -1.562 -4.637 1.00 86.06 85 ALA A C 1
ATOM 633 O O . ALA A 1 85 ? -9.259 -0.443 -5.134 1.00 86.06 85 ALA A O 1
ATOM 634 N N . TYR A 1 86 ? -8.341 -2.490 -5.165 1.00 92.69 86 TYR A N 1
ATOM 635 C CA . TYR A 1 86 ? -7.446 -2.232 -6.294 1.00 92.69 86 TYR A CA 1
ATOM 636 C C . TYR A 1 86 ? -7.872 -2.888 -7.612 1.00 92.69 86 TYR A C 1
ATOM 638 O O . TYR A 1 86 ? -7.196 -2.687 -8.623 1.00 92.69 86 TYR A O 1
ATOM 646 N N . ALA A 1 87 ? -8.988 -3.624 -7.656 1.00 91.94 87 ALA A N 1
ATOM 647 C CA . ALA A 1 87 ? -9.434 -4.330 -8.859 1.00 91.94 87 ALA A CA 1
ATOM 648 C C . ALA A 1 87 ? -9.554 -3.422 -10.102 1.00 91.94 87 ALA A C 1
ATOM 650 O O . ALA A 1 87 ? -9.014 -3.805 -11.146 1.00 91.94 87 ALA A O 1
ATOM 651 N N . PRO A 1 88 ? -10.160 -2.215 -10.033 1.00 92.00 88 PRO A N 1
ATOM 652 C CA . PRO A 1 88 ? -10.249 -1.332 -11.198 1.00 92.00 88 PRO A CA 1
ATOM 653 C C . PRO A 1 88 ? -8.876 -0.881 -11.708 1.00 92.00 88 PRO A C 1
ATOM 655 O O . PRO A 1 88 ? -8.618 -0.921 -12.911 1.00 92.00 88 PRO A O 1
ATOM 658 N N . LEU A 1 89 ? -7.966 -0.516 -10.795 1.00 93.38 89 LEU A N 1
ATOM 659 C CA . LEU A 1 89 ? -6.599 -0.128 -11.146 1.00 93.38 89 LEU A CA 1
ATOM 660 C C . LEU A 1 89 ? -5.870 -1.291 -11.819 1.00 93.38 89 LEU A C 1
ATOM 662 O O . LEU A 1 89 ? -5.297 -1.134 -12.893 1.00 93.38 89 LEU A O 1
ATOM 666 N N . ILE A 1 90 ? -5.917 -2.475 -11.209 1.00 95.12 90 ILE A N 1
ATOM 667 C CA . ILE A 1 90 ? -5.268 -3.675 -11.735 1.00 95.12 90 ILE A CA 1
ATOM 668 C C . ILE A 1 90 ? -5.812 -4.006 -13.124 1.00 95.12 90 ILE A C 1
ATOM 670 O O . ILE A 1 90 ? -5.016 -4.310 -14.012 1.00 95.12 90 ILE A O 1
ATOM 674 N N . GLY A 1 91 ? -7.123 -3.891 -13.344 1.00 95.25 91 GLY A N 1
ATOM 675 C CA . GLY A 1 91 ? -7.754 -4.107 -14.646 1.00 95.25 91 GLY A CA 1
ATOM 676 C C . GLY A 1 91 ? -7.265 -3.162 -15.749 1.00 95.25 91 GLY A C 1
ATOM 677 O O . GLY A 1 91 ? -7.197 -3.573 -16.905 1.00 95.25 91 GLY A O 1
ATOM 678 N N . ALA A 1 92 ? -6.879 -1.932 -15.399 1.00 95.38 92 ALA A N 1
ATOM 679 C CA . ALA A 1 92 ? -6.363 -0.935 -16.340 1.00 95.38 92 ALA A CA 1
ATOM 680 C C . ALA A 1 92 ? -4.853 -1.064 -16.626 1.00 95.38 92 ALA A C 1
ATOM 682 O O . ALA A 1 92 ? -4.360 -0.550 -17.630 1.00 95.38 92 ALA A O 1
ATOM 683 N N . LEU A 1 93 ? -4.099 -1.736 -15.753 1.00 94.94 93 LEU A N 1
ATOM 684 C CA . LEU A 1 93 ? -2.658 -1.936 -15.912 1.00 94.94 93 LEU A CA 1
ATOM 685 C C . LEU A 1 93 ? -2.330 -3.008 -16.968 1.00 94.94 93 LEU A C 1
ATOM 687 O O . LEU A 1 93 ? -3.084 -3.957 -17.183 1.00 94.94 93 LEU A O 1
ATOM 691 N N . SER A 1 94 ? -1.132 -2.914 -17.559 1.00 94.56 94 SER A N 1
ATOM 692 C CA . SER A 1 94 ? -0.584 -3.974 -18.418 1.00 94.56 94 SER A CA 1
ATOM 693 C C . SER A 1 94 ? -0.594 -5.332 -17.706 1.00 94.56 94 SER A C 1
ATOM 695 O O . SER A 1 94 ? -0.221 -5.437 -16.535 1.00 94.56 94 SER A O 1
ATOM 697 N N . LYS A 1 95 ? -0.955 -6.394 -18.437 1.00 94.56 95 LYS A N 1
ATOM 698 C CA . LYS A 1 95 ? -0.971 -7.776 -17.923 1.00 94.56 95 LYS A CA 1
ATOM 699 C C . LYS A 1 95 ? 0.414 -8.285 -17.508 1.00 94.56 95 LYS A C 1
ATOM 701 O O . LYS A 1 95 ? 0.495 -9.240 -16.746 1.00 94.56 95 LYS A O 1
ATOM 706 N N . GLU A 1 96 ? 1.484 -7.645 -17.979 1.00 96.56 96 GLU A N 1
ATOM 707 C CA . GLU A 1 96 ? 2.863 -7.974 -17.598 1.00 96.56 96 GLU A CA 1
ATOM 708 C C . GLU A 1 96 ? 3.235 -7.460 -16.198 1.00 96.56 96 GLU A C 1
ATOM 710 O O . GLU A 1 96 ? 4.230 -7.915 -15.637 1.00 96.56 96 GLU A O 1
ATOM 715 N N . MET A 1 97 ? 2.470 -6.526 -15.619 1.00 96.25 97 MET A N 1
ATOM 716 C CA . MET A 1 97 ? 2.763 -5.965 -14.297 1.00 96.25 97 MET A CA 1
ATOM 717 C C . MET A 1 97 ? 2.506 -6.987 -13.190 1.00 96.25 97 MET A C 1
ATOM 719 O O . MET A 1 97 ? 1.391 -7.504 -13.063 1.00 96.25 97 MET A O 1
ATOM 723 N N . ASP A 1 98 ? 3.532 -7.215 -12.372 1.00 96.38 98 ASP A N 1
ATOM 724 C CA . ASP A 1 98 ? 3.454 -8.008 -11.149 1.00 96.38 98 ASP A CA 1
ATOM 725 C C . ASP A 1 98 ? 2.953 -7.123 -10.003 1.00 96.38 98 ASP A C 1
ATOM 727 O O . ASP A 1 98 ? 3.509 -6.049 -9.753 1.00 96.38 98 ASP A O 1
ATOM 731 N N . VAL A 1 99 ? 1.860 -7.544 -9.371 1.00 97.50 99 VAL A N 1
ATOM 732 C CA . VAL A 1 99 ? 1.125 -6.757 -8.383 1.00 97.50 99 VAL A CA 1
ATOM 733 C C . VAL A 1 99 ? 0.958 -7.564 -7.105 1.00 97.50 99 VAL A C 1
ATOM 735 O O . VAL A 1 99 ? 0.257 -8.581 -7.073 1.00 97.50 99 VAL A O 1
ATOM 738 N N . THR A 1 100 ? 1.541 -7.044 -6.033 1.00 96.81 100 THR A N 1
ATOM 739 C CA . THR A 1 100 ? 1.391 -7.547 -4.669 1.00 96.81 100 THR A CA 1
ATOM 740 C C . THR A 1 100 ? 0.593 -6.534 -3.859 1.00 96.81 100 THR A C 1
ATOM 742 O O . THR A 1 100 ? 0.795 -5.333 -3.977 1.00 96.81 100 THR A O 1
ATOM 745 N N . GLY A 1 101 ? -0.335 -7.005 -3.040 1.00 94.12 101 GLY A N 1
ATOM 746 C CA . GLY A 1 101 ? -1.076 -6.207 -2.077 1.00 94.12 101 GLY A CA 1
ATOM 747 C C . GLY A 1 101 ? -0.650 -6.528 -0.651 1.00 94.12 101 GLY A C 1
ATOM 748 O O . GLY A 1 101 ? -0.286 -7.664 -0.360 1.00 94.12 101 GLY A O 1
ATOM 749 N N . ILE A 1 102 ? -0.738 -5.549 0.241 1.00 92.31 102 ILE A N 1
ATOM 750 C CA . ILE A 1 102 ? -0.590 -5.728 1.686 1.00 92.31 102 ILE A CA 1
ATOM 751 C C . ILE A 1 102 ? -1.966 -5.538 2.315 1.00 92.31 102 ILE A C 1
ATOM 753 O O . ILE A 1 102 ? -2.512 -4.434 2.283 1.00 92.31 102 ILE A O 1
ATOM 757 N N . SER A 1 103 ? -2.546 -6.612 2.849 1.00 87.25 103 SER A N 1
ATOM 758 C CA . SER A 1 103 ? -3.855 -6.565 3.520 1.00 87.25 103 SER A CA 1
ATOM 759 C C . SER A 1 103 ? -3.715 -6.029 4.937 1.00 87.25 103 SER A C 1
ATOM 761 O O . SER A 1 103 ? -2.717 -6.305 5.581 1.00 87.25 103 SER A O 1
ATOM 763 N N . ALA A 1 104 ? -4.704 -5.332 5.489 1.00 77.56 104 ALA A N 1
ATOM 764 C CA . ALA A 1 104 ? -4.660 -5.004 6.915 1.00 77.56 104 ALA A CA 1
ATOM 765 C C . ALA A 1 104 ? -4.639 -6.305 7.748 1.00 77.56 104 ALA A C 1
ATOM 767 O O . ALA A 1 104 ? -5.494 -7.163 7.535 1.00 77.56 104 ALA A O 1
ATOM 768 N N . VAL A 1 105 ? -3.681 -6.462 8.675 1.00 62.94 105 VAL A N 1
ATOM 769 C CA . VAL A 1 105 ? -3.698 -7.583 9.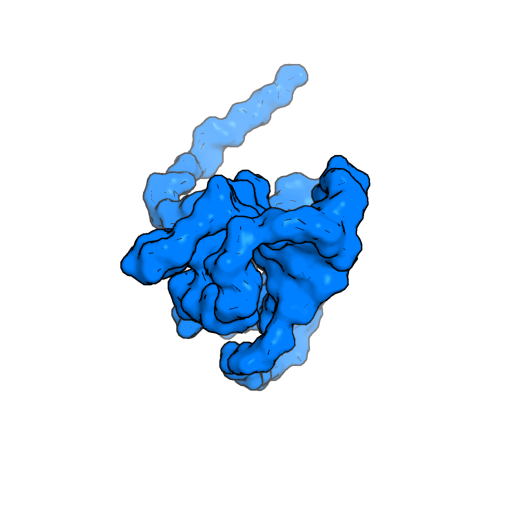647 1.00 62.94 105 VAL A CA 1
ATOM 770 C C . VAL A 1 105 ? -4.902 -7.434 10.573 1.00 62.94 105 VAL A C 1
ATOM 772 O O . VAL A 1 105 ? -5.607 -8.400 10.834 1.00 62.94 105 VAL A O 1
ATOM 775 N N . ASP A 1 106 ? -5.168 -6.190 10.973 1.00 56.56 106 ASP A N 1
ATOM 776 C CA . ASP A 1 106 ? -6.343 -5.777 11.720 1.00 56.56 106 ASP A CA 1
ATOM 777 C C . ASP A 1 106 ? -6.926 -4.536 11.044 1.00 56.56 106 ASP A C 1
ATOM 779 O O . ASP A 1 106 ? -6.219 -3.552 10.803 1.00 56.56 106 ASP A O 1
ATOM 783 N N . LEU A 1 107 ? -8.227 -4.557 10.751 1.00 47.28 107 LEU A N 1
ATOM 784 C CA . LEU A 1 107 ? -8.939 -3.434 10.126 1.00 47.28 107 LEU A CA 1
ATOM 785 C C . LEU A 1 107 ? -8.905 -2.136 10.964 1.00 47.28 107 LEU A C 1
ATOM 787 O O . LEU A 1 107 ? -9.255 -1.075 10.447 1.00 47.28 107 LEU A O 1
ATOM 791 N N . ASP A 1 108 ? -8.473 -2.240 12.224 1.00 49.75 108 ASP A N 1
ATOM 792 C CA . ASP A 1 108 ? -8.419 -1.171 13.231 1.00 49.75 108 ASP A CA 1
ATOM 793 C C . ASP A 1 108 ? -7.026 -0.530 13.332 1.00 49.75 108 ASP A C 1
ATOM 795 O O . ASP A 1 108 ? -6.766 0.284 14.213 1.00 49.75 108 ASP A O 1
ATOM 799 N N . THR A 1 109 ? -6.105 -0.882 12.429 1.00 45.91 109 THR A N 1
ATOM 800 C CA . THR A 1 109 ? -4.711 -0.399 12.419 1.00 45.91 109 THR A CA 1
ATOM 801 C C . THR A 1 109 ? -4.577 1.126 12.380 1.00 45.91 109 THR A C 1
ATOM 803 O O . THR A 1 109 ? -3.556 1.646 12.802 1.00 45.91 109 THR A O 1
ATOM 806 N N . LEU A 1 110 ? -5.602 1.856 11.934 1.00 44.12 110 LEU A N 1
ATOM 807 C CA . LEU A 1 110 ? -5.605 3.325 11.899 1.00 44.12 110 LEU A CA 1
ATOM 808 C C . LEU A 1 110 ? -6.349 3.973 13.074 1.00 44.12 110 LEU A C 1
ATOM 810 O O . LEU A 1 110 ? -6.298 5.189 13.218 1.00 44.12 110 LEU A O 1
ATOM 814 N N . THR A 1 111 ? -7.062 3.188 13.885 1.00 41.00 111 THR A N 1
ATOM 815 C CA . THR A 1 111 ? -7.838 3.668 15.042 1.00 41.00 111 THR A CA 1
ATOM 816 C C . THR A 1 111 ? -7.199 3.293 16.376 1.00 41.00 111 THR A C 1
ATOM 818 O O . THR A 1 111 ? -7.690 3.716 17.417 1.00 41.00 111 THR A O 1
ATOM 821 N N . ARG A 1 112 ? -6.097 2.529 16.367 1.00 43.75 112 ARG A N 1
ATOM 822 C CA . ARG A 1 112 ? -5.293 2.273 17.566 1.00 43.75 112 ARG A CA 1
ATOM 823 C C . ARG A 1 112 ? -4.441 3.503 17.892 1.00 43.75 112 ARG A C 1
ATOM 825 O O . ARG A 1 112 ? -3.620 3.884 17.061 1.00 43.75 112 ARG A O 1
ATOM 832 N N . PRO A 1 113 ? -4.532 4.062 19.109 1.00 39.31 113 PRO A N 1
ATOM 833 C CA . PRO A 1 113 ? -3.575 5.062 19.588 1.00 39.31 113 PRO A CA 1
ATOM 834 C C . PRO A 1 113 ? -2.126 4.543 19.615 1.00 39.31 113 PRO A C 1
ATOM 836 O O . PRO A 1 113 ? -1.191 5.337 19.597 1.00 39.31 113 PRO A O 1
ATOM 839 N N . GLU A 1 114 ? -1.949 3.217 19.667 1.00 38.41 114 GLU A N 1
ATOM 840 C CA . GLU A 1 114 ? -0.670 2.548 19.939 1.00 38.41 114 GLU A CA 1
ATOM 841 C C . GLU A 1 114 ? 0.072 2.035 18.695 1.00 38.41 114 GLU A C 1
ATOM 843 O O . GLU A 1 114 ? 1.239 1.687 18.809 1.00 38.41 114 GLU A O 1
ATOM 848 N N . ALA A 1 115 ? -0.569 1.978 17.519 1.00 53.47 115 ALA A N 1
ATOM 849 C CA . ALA A 1 115 ? 0.098 1.609 16.267 1.00 53.47 115 ALA A CA 1
ATOM 850 C C . ALA A 1 115 ? 0.178 2.839 15.363 1.00 53.47 115 ALA A C 1
ATOM 852 O O . ALA A 1 115 ? -0.741 3.162 14.611 1.00 53.47 115 ALA A O 1
ATOM 853 N N . SER A 1 116 ? 1.284 3.560 15.465 1.00 72.56 116 SER A N 1
ATOM 854 C CA . SER A 1 116 ? 1.537 4.735 14.649 1.00 72.56 116 SER A CA 1
ATOM 855 C C . SER A 1 116 ? 1.782 4.338 13.183 1.00 72.56 116 SER A C 1
ATOM 857 O O . SER A 1 116 ? 2.312 3.266 12.881 1.00 72.56 116 SER A O 1
ATOM 859 N N . VAL A 1 117 ? 1.431 5.219 12.238 1.00 80.50 117 VAL A N 1
ATOM 860 C CA . VAL A 1 117 ? 1.729 5.022 10.802 1.00 80.50 117 VAL A CA 1
ATOM 861 C C . VAL A 1 117 ? 3.204 4.625 10.553 1.00 80.50 117 VAL A C 1
ATOM 863 O O . VAL A 1 117 ? 3.427 3.716 9.751 1.00 80.50 117 VAL A O 1
ATOM 866 N N . PRO A 1 118 ? 4.209 5.202 11.250 1.00 84.69 118 PRO A N 1
ATOM 867 C CA . PRO A 1 118 ? 5.601 4.746 11.181 1.00 84.69 118 PRO A CA 1
ATOM 868 C C . PRO A 1 118 ? 5.838 3.278 11.549 1.00 84.69 118 PRO A C 1
ATOM 870 O O . PRO A 1 118 ? 6.623 2.612 10.877 1.00 84.69 118 PRO A O 1
ATOM 873 N N . GLU A 1 119 ? 5.179 2.751 12.581 1.00 83.44 119 GLU A N 1
ATOM 874 C CA . GLU A 1 119 ? 5.350 1.351 13.001 1.00 83.44 119 GLU A CA 1
ATOM 875 C C . GLU A 1 119 ? 4.751 0.388 11.977 1.00 83.44 119 GLU A C 1
ATOM 877 O O . GLU A 1 119 ? 5.385 -0.601 11.606 1.00 83.44 119 GLU A O 1
ATOM 882 N N . ILE A 1 120 ? 3.568 0.717 11.449 1.00 85.19 120 ILE A N 1
ATOM 883 C CA . ILE A 1 120 ? 2.930 -0.054 10.374 1.00 85.19 120 ILE A CA 1
ATOM 884 C C . ILE A 1 120 ? 3.824 -0.063 9.133 1.00 85.19 120 ILE A C 1
ATOM 886 O O . ILE A 1 120 ? 4.090 -1.118 8.559 1.00 85.19 120 ILE A O 1
ATOM 890 N N . ALA A 1 121 ? 4.326 1.107 8.738 1.00 90.75 121 ALA A N 1
ATOM 891 C CA . ALA A 1 121 ? 5.215 1.243 7.595 1.00 90.75 121 ALA A CA 1
ATOM 892 C C . ALA A 1 121 ? 6.513 0.439 7.769 1.00 90.75 121 ALA A C 1
ATOM 894 O O . ALA A 1 121 ? 6.943 -0.237 6.833 1.00 90.75 121 ALA A O 1
ATOM 895 N N . ALA A 1 122 ? 7.121 0.469 8.959 1.00 90.62 122 ALA A N 1
ATOM 896 C CA . ALA A 1 122 ? 8.317 -0.310 9.267 1.00 90.62 122 ALA A CA 1
ATOM 897 C C . ALA A 1 122 ? 8.057 -1.822 9.174 1.00 90.62 122 ALA A C 1
ATOM 899 O O . ALA A 1 122 ? 8.838 -2.535 8.543 1.00 90.62 122 ALA A O 1
ATOM 900 N N . ASN A 1 123 ? 6.937 -2.300 9.727 1.00 89.56 123 ASN A N 1
ATOM 901 C CA . ASN A 1 123 ? 6.531 -3.701 9.616 1.00 89.56 123 ASN A CA 1
ATOM 902 C C . ASN A 1 123 ? 6.320 -4.115 8.148 1.00 89.56 123 ASN A C 1
ATOM 904 O O . ASN A 1 123 ? 6.833 -5.136 7.698 1.00 89.56 123 ASN A O 1
ATOM 908 N N . TYR A 1 124 ? 5.617 -3.301 7.360 1.00 92.50 124 TYR A N 1
ATOM 909 C CA . TYR A 1 124 ? 5.378 -3.609 5.948 1.00 92.50 124 TYR A CA 1
ATOM 910 C C . TYR A 1 124 ? 6.673 -3.628 5.138 1.00 92.50 124 TYR A C 1
ATOM 912 O O . TYR A 1 124 ? 6.865 -4.530 4.330 1.00 92.50 124 TYR A O 1
ATOM 920 N N . LEU A 1 125 ? 7.600 -2.699 5.382 1.00 93.25 125 LEU A N 1
ATOM 921 C CA . LEU A 1 125 ? 8.919 -2.738 4.747 1.00 93.25 125 LEU A CA 1
ATOM 922 C C . LEU A 1 125 ? 9.703 -4.001 5.109 1.00 93.25 125 LEU A C 1
ATOM 924 O O . LEU A 1 125 ? 10.338 -4.580 4.231 1.00 93.25 125 LEU A O 1
ATOM 928 N N . HIS A 1 126 ? 9.634 -4.443 6.368 1.00 92.06 126 HIS A N 1
ATOM 929 C CA . HIS A 1 126 ? 10.276 -5.681 6.806 1.00 92.06 126 HIS A CA 1
ATOM 930 C C . HIS A 1 126 ? 9.737 -6.900 6.040 1.00 92.06 126 HIS A C 1
ATOM 932 O O . HIS A 1 126 ? 10.514 -7.718 5.556 1.00 92.06 126 HIS A O 1
ATOM 938 N N . GLN A 1 127 ? 8.419 -6.979 5.837 1.00 91.44 127 GLN A N 1
ATOM 939 C CA . GLN A 1 127 ? 7.794 -8.058 5.063 1.00 91.44 127 GLN A CA 1
ATOM 940 C C . GLN A 1 127 ? 8.140 -8.024 3.565 1.00 91.44 127 GLN A C 1
ATOM 942 O O . GLN A 1 127 ? 8.070 -9.049 2.891 1.00 91.44 127 GLN A O 1
ATOM 947 N N . LEU A 1 128 ? 8.518 -6.863 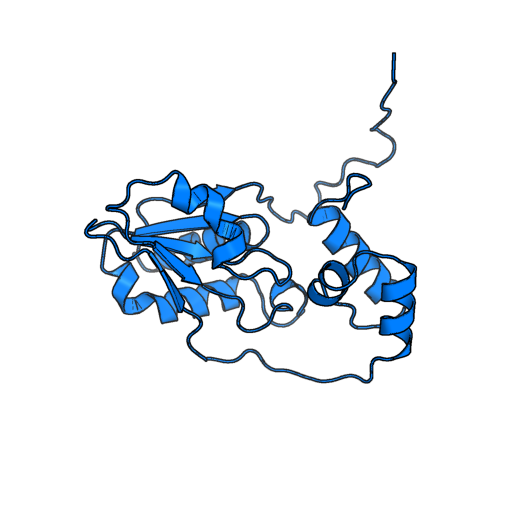3.027 1.00 92.81 128 LEU A N 1
ATOM 948 C CA . LEU A 1 128 ? 8.874 -6.685 1.618 1.00 92.81 128 LEU A CA 1
ATOM 949 C C . LEU A 1 128 ? 10.367 -6.920 1.323 1.00 92.81 128 LEU A C 1
ATOM 951 O O . LEU A 1 128 ? 10.816 -6.531 0.244 1.00 92.81 128 LEU A O 1
ATOM 955 N N . SER A 1 129 ? 11.136 -7.548 2.222 1.00 91.25 129 SER A N 1
ATOM 956 C CA . SER A 1 129 ? 12.598 -7.719 2.104 1.00 91.25 129 SER A CA 1
ATOM 957 C C . SER A 1 129 ? 13.080 -8.235 0.743 1.00 91.25 129 SER A C 1
ATOM 959 O O . SER A 1 129 ? 14.130 -7.812 0.258 1.00 91.25 129 SER A O 1
ATOM 961 N N . ASP A 1 130 ? 12.308 -9.116 0.106 1.00 90.00 130 ASP A N 1
ATOM 962 C CA . ASP A 1 130 ? 12.639 -9.694 -1.202 1.00 90.00 130 ASP A CA 1
ATOM 963 C C . ASP A 1 130 ? 12.221 -8.781 -2.362 1.00 90.00 130 ASP A C 1
ATOM 965 O O . ASP A 1 130 ? 12.878 -8.723 -3.401 1.00 90.00 130 ASP A O 1
ATOM 969 N N . ILE A 1 131 ? 11.130 -8.032 -2.188 1.00 90.88 131 ILE A N 1
ATOM 970 C CA . ILE A 1 131 ? 10.590 -7.134 -3.212 1.00 90.88 131 ILE A CA 1
ATOM 971 C C . ILE A 1 131 ? 11.461 -5.885 -3.339 1.00 90.88 131 ILE A C 1
ATOM 973 O O . ILE A 1 131 ? 11.763 -5.475 -4.460 1.00 90.88 131 ILE A O 1
ATOM 977 N N . ILE A 1 132 ? 11.905 -5.301 -2.222 1.00 91.38 132 ILE A N 1
ATOM 978 C CA . ILE A 1 132 ? 12.675 -4.043 -2.219 1.00 91.38 132 ILE A CA 1
ATOM 979 C C . ILE A 1 132 ? 14.073 -4.170 -2.846 1.00 91.38 132 ILE A C 1
ATOM 981 O O . ILE A 1 132 ? 14.723 -3.160 -3.099 1.00 91.38 132 ILE A O 1
ATOM 985 N N . GLN A 1 133 ? 14.530 -5.396 -3.125 1.00 90.75 133 GLN A N 1
ATOM 986 C CA . GLN A 1 133 ? 15.757 -5.673 -3.884 1.00 90.75 133 GLN A CA 1
ATOM 987 C C . GLN A 1 133 ? 15.567 -5.525 -5.402 1.00 90.75 133 GLN A C 1
ATOM 989 O O . GLN A 1 133 ? 16.534 -5.525 -6.162 1.00 90.75 133 GLN A O 1
ATOM 994 N N . THR A 1 134 ? 14.322 -5.405 -5.856 1.00 92.94 134 THR A N 1
ATOM 995 C CA . THR A 1 134 ? 13.958 -5.166 -7.255 1.00 92.94 134 THR A CA 1
ATOM 996 C C . THR A 1 134 ? 13.470 -3.730 -7.431 1.00 92.94 134 THR A C 1
ATOM 998 O O . THR A 1 134 ? 13.097 -3.094 -6.447 1.00 92.94 134 THR A O 1
ATOM 1001 N N . PRO A 1 135 ? 13.426 -3.181 -8.657 1.00 96.25 135 PRO A N 1
ATOM 1002 C CA . PRO A 1 135 ? 12.754 -1.909 -8.876 1.00 96.25 135 PRO A CA 1
ATOM 1003 C C . PRO A 1 135 ? 11.270 -2.026 -8.495 1.00 96.25 135 PRO A C 1
ATOM 1005 O O . PRO A 1 135 ? 10.557 -2.895 -8.992 1.00 96.25 135 PRO A O 1
ATOM 1008 N N . TRP A 1 136 ? 10.790 -1.158 -7.610 1.00 96.94 136 TRP A N 1
ATOM 1009 C CA . TRP A 1 136 ? 9.458 -1.286 -7.019 1.00 96.94 136 TRP A CA 1
ATOM 1010 C C . TRP A 1 136 ? 8.733 0.056 -6.953 1.00 96.94 136 TRP A C 1
ATOM 1012 O O . TRP A 1 136 ? 9.361 1.110 -6.871 1.00 96.94 136 TRP A O 1
ATOM 1022 N N . ILE A 1 137 ? 7.404 0.015 -7.028 1.00 97.88 137 ILE A N 1
ATOM 1023 C CA . ILE A 1 137 ? 6.513 1.177 -6.963 1.00 97.88 137 ILE A CA 1
ATOM 1024 C C . ILE A 1 137 ? 5.491 0.937 -5.856 1.00 97.88 137 ILE A C 1
ATOM 1026 O O . ILE A 1 137 ? 4.857 -0.119 -5.817 1.00 97.88 137 ILE A O 1
ATOM 1030 N N . LEU A 1 138 ? 5.297 1.932 -4.995 1.00 98.00 138 LEU A N 1
ATOM 1031 C CA . LEU A 1 138 ? 4.244 1.935 -3.983 1.00 98.00 138 LEU A CA 1
ATOM 1032 C C . LEU A 1 138 ? 2.971 2.581 -4.528 1.00 98.00 138 LEU A C 1
ATOM 1034 O O . LEU A 1 138 ? 3.024 3.604 -5.209 1.00 98.00 138 LEU A O 1
ATOM 1038 N N . VAL A 1 139 ? 1.818 2.018 -4.181 1.00 97.25 139 VAL A N 1
ATOM 1039 C CA . VAL A 1 139 ? 0.506 2.596 -4.477 1.00 97.25 139 VAL A CA 1
ATOM 1040 C C . VAL A 1 139 ? -0.3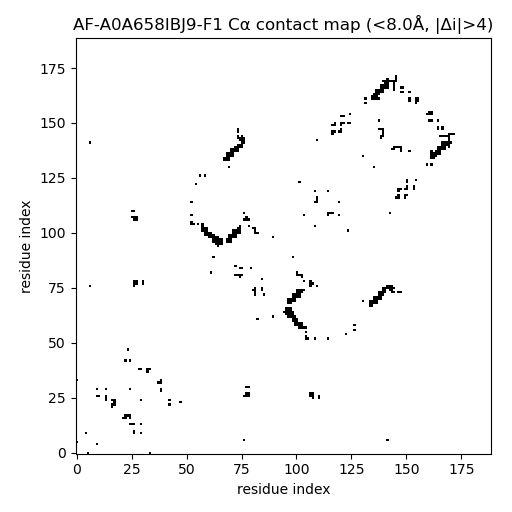54 2.540 -3.225 1.00 97.25 139 VAL A C 1
ATOM 1042 O O . VAL A 1 139 ? -0.602 1.466 -2.680 1.00 97.25 139 VAL A O 1
ATOM 1045 N N . GLY A 1 140 ? -0.850 3.692 -2.788 1.00 93.62 140 GLY A N 1
ATOM 1046 C CA . GLY A 1 140 ? -1.717 3.810 -1.623 1.00 93.62 140 GLY A CA 1
ATOM 1047 C C . GLY A 1 140 ? -2.959 4.633 -1.939 1.00 93.62 140 GLY A C 1
ATOM 1048 O O . GLY A 1 140 ? -2.852 5.726 -2.490 1.00 93.62 140 GLY A O 1
ATOM 1049 N N . TRP A 1 141 ? -4.133 4.102 -1.599 1.00 90.81 141 TRP A N 1
ATOM 1050 C CA . TRP A 1 141 ? -5.407 4.816 -1.675 1.00 90.81 141 TRP A CA 1
ATOM 1051 C C . TRP A 1 141 ? -5.889 5.173 -0.270 1.00 90.81 141 TRP A C 1
ATOM 1053 O O . TRP A 1 141 ? -5.810 4.348 0.646 1.00 90.81 141 TRP A O 1
ATOM 1063 N N . SER A 1 142 ? -6.394 6.397 -0.090 1.00 85.12 142 SER A N 1
ATOM 1064 C CA . SER A 1 142 ? -6.894 6.889 1.196 1.00 85.12 142 SER A CA 1
ATOM 1065 C C . SER A 1 142 ? -5.812 6.753 2.280 1.00 85.12 142 SER A C 1
ATOM 1067 O O . SER A 1 142 ? -4.683 7.206 2.076 1.00 85.12 142 SER A O 1
ATOM 1069 N N . ALA A 1 143 ? -6.099 6.102 3.407 1.00 80.81 143 ALA A N 1
ATOM 1070 C CA . ALA A 1 143 ? -5.115 5.864 4.461 1.00 80.81 143 ALA A CA 1
ATOM 1071 C C . ALA A 1 143 ? -3.912 5.008 4.021 1.00 80.81 143 ALA A C 1
ATOM 1073 O O . ALA A 1 143 ? -2.806 5.199 4.529 1.00 80.81 143 ALA A O 1
ATOM 1074 N N . GLY A 1 144 ? -4.083 4.137 3.020 1.00 88.31 144 GLY A N 1
ATOM 1075 C CA . GLY A 1 144 ? -2.977 3.392 2.421 1.00 88.31 144 GLY A CA 1
ATOM 1076 C C . GLY A 1 144 ? -1.918 4.312 1.808 1.00 88.31 144 GLY A C 1
ATOM 1077 O O . GLY A 1 144 ? -0.743 3.959 1.777 1.00 88.31 144 GLY A O 1
ATOM 1078 N N . GLY A 1 145 ? -2.295 5.522 1.376 1.00 90.56 145 GLY A N 1
ATOM 1079 C CA . GLY A 1 145 ? -1.345 6.526 0.892 1.00 90.56 145 GLY A CA 1
ATOM 1080 C C . GLY A 1 145 ? -0.490 7.148 1.994 1.00 90.56 145 GLY A C 1
ATOM 1081 O O . GLY A 1 145 ? 0.694 7.384 1.769 1.00 90.56 145 GLY A O 1
ATOM 1082 N N . LEU A 1 146 ? -1.030 7.347 3.202 1.00 88.31 146 LEU A N 1
ATOM 1083 C CA . LEU A 1 146 ? -0.234 7.805 4.350 1.00 88.31 146 LEU A CA 1
ATOM 1084 C C . LEU A 1 146 ? 0.821 6.766 4.737 1.00 88.31 146 LEU A C 1
ATOM 1086 O O . LEU A 1 146 ? 1.985 7.106 4.943 1.00 88.31 146 LEU A O 1
ATOM 1090 N N . ILE A 1 147 ? 0.422 5.492 4.763 1.00 90.19 147 ILE A N 1
ATOM 1091 C CA . ILE A 1 147 ? 1.333 4.374 5.021 1.00 90.19 147 ILE A CA 1
ATOM 1092 C C . ILE A 1 147 ? 2.382 4.282 3.905 1.00 90.19 147 ILE A C 1
ATOM 1094 O O . ILE A 1 147 ? 3.571 4.214 4.198 1.00 90.19 147 ILE A O 1
ATOM 1098 N N . ALA A 1 148 ? 1.981 4.349 2.630 1.00 94.06 148 ALA A N 1
ATOM 1099 C CA . ALA A 1 148 ? 2.903 4.308 1.492 1.00 94.06 148 ALA A CA 1
ATOM 1100 C C . ALA A 1 148 ? 3.915 5.469 1.504 1.00 94.06 148 ALA A C 1
ATOM 1102 O O . ALA A 1 148 ? 5.099 5.277 1.210 1.00 94.06 148 ALA A O 1
ATOM 1103 N N . TYR A 1 149 ? 3.476 6.673 1.871 1.00 94.19 149 TYR A N 1
ATOM 1104 C CA . TYR A 1 149 ? 4.358 7.824 2.042 1.00 94.19 149 TYR A CA 1
ATOM 1105 C C . TYR A 1 149 ? 5.395 7.573 3.143 1.00 94.19 149 TYR A C 1
ATOM 1107 O O . TYR A 1 149 ? 6.592 7.766 2.932 1.00 94.19 149 TYR A O 1
ATOM 1115 N N . GLU A 1 150 ? 4.958 7.077 4.298 1.00 93.38 150 GLU A N 1
ATOM 1116 C CA . GLU A 1 150 ? 5.856 6.803 5.417 1.00 93.38 150 GLU A CA 1
ATOM 1117 C C . GLU A 1 150 ? 6.817 5.642 5.124 1.00 93.38 150 GLU A C 1
ATOM 1119 O O . GLU A 1 150 ? 8.008 5.736 5.424 1.00 93.38 150 GLU A O 1
ATOM 1124 N N . MET A 1 151 ? 6.354 4.596 4.432 1.00 95.50 151 MET A N 1
ATOM 1125 C CA . MET A 1 151 ? 7.217 3.536 3.899 1.00 95.50 151 MET A CA 1
ATOM 1126 C C . MET A 1 151 ? 8.285 4.118 2.974 1.00 95.50 151 MET A C 1
ATOM 1128 O O . MET A 1 15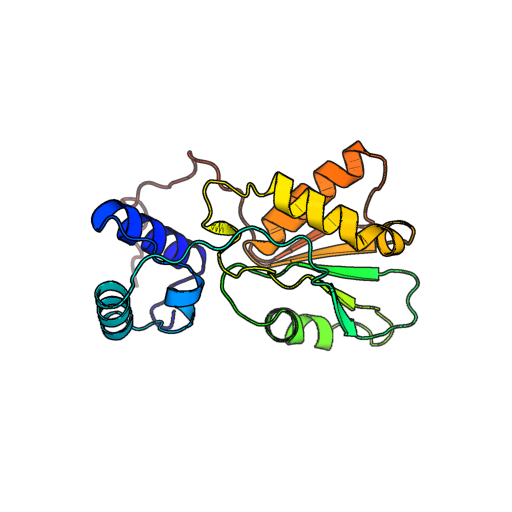1 ? 9.458 3.780 3.098 1.00 95.50 151 MET A O 1
ATOM 1132 N N . THR A 1 152 ? 7.911 5.040 2.084 1.00 96.75 152 THR A N 1
ATOM 1133 C CA . THR A 1 152 ? 8.868 5.721 1.199 1.00 96.75 152 THR A CA 1
ATOM 1134 C C . THR A 1 152 ? 9.921 6.468 2.013 1.00 96.75 152 THR A C 1
ATOM 1136 O O . THR A 1 152 ? 11.118 6.294 1.791 1.00 96.75 152 THR A O 1
ATOM 1139 N N . ARG A 1 153 ? 9.490 7.253 3.007 1.00 95.81 153 ARG A N 1
ATOM 1140 C CA . ARG A 1 153 ? 10.375 8.037 3.878 1.00 95.81 153 ARG A CA 1
ATOM 1141 C C . ARG A 1 153 ? 11.365 7.152 4.642 1.00 95.81 153 ARG A C 1
ATOM 1143 O O . ARG A 1 153 ? 12.558 7.460 4.689 1.00 95.81 153 ARG A O 1
ATOM 1150 N N . LEU A 1 154 ? 10.885 6.058 5.233 1.00 95.38 154 LEU A N 1
ATOM 1151 C CA . LEU A 1 154 ? 11.709 5.099 5.972 1.00 95.38 154 LEU A CA 1
ATOM 1152 C C . LEU A 1 154 ? 12.672 4.341 5.053 1.00 95.38 154 LEU A C 1
ATOM 1154 O O . LEU A 1 154 ? 13.843 4.177 5.396 1.00 95.38 154 LEU A O 1
ATOM 1158 N N . ALA A 1 155 ? 12.214 3.915 3.878 1.00 95.06 155 ALA A N 1
ATOM 1159 C CA . ALA A 1 155 ? 13.040 3.187 2.924 1.00 95.06 155 ALA A CA 1
ATOM 1160 C C . ALA A 1 155 ? 14.160 4.082 2.360 1.00 95.06 155 ALA A C 1
ATOM 1162 O O . ALA A 1 155 ? 15.326 3.684 2.366 1.00 95.06 155 ALA A O 1
ATOM 1163 N N . MET A 1 156 ? 13.849 5.338 2.012 1.00 94.75 156 MET A N 1
ATOM 1164 C CA . MET A 1 156 ? 14.840 6.333 1.581 1.00 94.75 156 MET A CA 1
ATOM 1165 C C . MET A 1 156 ? 15.901 6.607 2.651 1.00 94.75 156 MET A C 1
ATOM 1167 O O . MET A 1 156 ? 17.083 6.695 2.325 1.00 94.75 156 MET A O 1
ATOM 1171 N N . LYS A 1 157 ? 15.508 6.688 3.931 1.00 94.38 157 LYS A N 1
ATOM 1172 C CA . LYS A 1 157 ? 16.454 6.851 5.050 1.00 94.38 157 LYS A CA 1
ATOM 1173 C C . LYS A 1 157 ? 17.480 5.710 5.118 1.00 94.38 157 LYS A C 1
ATOM 1175 O O . LYS A 1 157 ? 18.608 5.939 5.540 1.00 94.38 157 LYS A O 1
ATOM 1180 N N . ASN A 1 158 ? 17.098 4.512 4.678 1.00 89.62 158 ASN A N 1
ATOM 1181 C CA . ASN A 1 158 ? 17.945 3.319 4.642 1.00 89.62 158 ASN A CA 1
ATOM 1182 C C . ASN A 1 158 ? 18.559 3.050 3.251 1.00 89.62 158 ASN A C 1
ATOM 1184 O O . ASN A 1 158 ? 19.050 1.953 3.000 1.00 89.62 158 ASN A O 1
ATOM 1188 N N . GLY A 1 159 ? 18.514 4.017 2.326 1.00 92.31 159 GLY A N 1
ATOM 1189 C CA . GLY A 1 159 ? 19.084 3.882 0.979 1.00 92.31 159 GLY A CA 1
ATOM 1190 C C . GLY A 1 159 ? 18.299 2.972 0.024 1.00 92.31 159 GLY A C 1
ATOM 1191 O O . GLY A 1 159 ? 18.761 2.708 -1.082 1.00 92.31 159 GLY A O 1
ATOM 1192 N N . CYS A 1 160 ? 17.110 2.513 0.417 1.00 91.94 160 CYS A N 1
ATOM 1193 C CA . CYS A 1 160 ? 16.239 1.650 -0.379 1.00 91.94 160 CYS A CA 1
ATOM 1194 C C . CYS A 1 160 ? 15.133 2.497 -1.024 1.00 91.94 160 CYS A C 1
ATOM 1196 O O . CYS A 1 160 ? 14.061 2.677 -0.454 1.00 91.94 160 CYS A O 1
ATOM 1198 N N . ILE A 1 161 ? 15.396 3.080 -2.191 1.00 93.19 161 ILE A N 1
ATOM 1199 C CA . ILE A 1 161 ? 14.507 4.086 -2.791 1.00 93.19 161 ILE A CA 1
ATOM 1200 C C . ILE A 1 161 ? 13.536 3.411 -3.783 1.00 93.19 161 ILE A C 1
ATOM 1202 O O . ILE A 1 161 ? 14.011 2.781 -4.730 1.00 93.19 161 ILE A O 1
ATOM 1206 N N . PRO A 1 162 ? 12.200 3.524 -3.612 1.00 96.25 162 PRO A N 1
ATOM 1207 C CA . PRO A 1 162 ? 11.251 3.062 -4.626 1.00 96.25 162 PRO A CA 1
ATOM 1208 C C . PRO A 1 162 ? 11.362 3.911 -5.900 1.00 96.25 162 PRO A C 1
ATOM 1210 O O . PRO A 1 162 ? 11.690 5.095 -5.845 1.00 96.25 162 PRO A O 1
ATOM 1213 N N . LEU A 1 163 ? 11.021 3.336 -7.056 1.00 97.50 163 LEU A N 1
ATOM 1214 C CA . LEU A 1 163 ? 10.943 4.073 -8.325 1.00 97.50 163 LEU A CA 1
ATOM 1215 C C . LEU A 1 163 ? 9.884 5.182 -8.296 1.00 97.50 163 LEU A C 1
ATOM 1217 O O . LEU A 1 163 ? 9.984 6.157 -9.036 1.00 97.50 163 LEU A O 1
ATOM 1221 N N . GLY A 1 164 ? 8.854 5.018 -7.468 1.00 97.06 164 GLY A N 1
ATOM 1222 C CA . GLY A 1 164 ? 7.817 6.015 -7.273 1.00 97.06 164 GLY A CA 1
ATOM 1223 C C . GLY A 1 164 ? 6.789 5.585 -6.235 1.00 97.06 164 GLY A C 1
ATOM 1224 O O . GLY A 1 164 ? 6.676 4.403 -5.898 1.00 97.06 164 GLY A O 1
ATOM 1225 N N . THR A 1 165 ? 6.020 6.567 -5.773 1.00 97.31 165 THR A N 1
ATOM 1226 C CA . THR A 1 165 ? 4.935 6.388 -4.805 1.00 97.31 165 THR A CA 1
ATOM 1227 C C . THR A 1 165 ? 3.703 7.113 -5.324 1.00 97.31 165 THR A C 1
ATOM 1229 O O . THR A 1 165 ? 3.722 8.330 -5.497 1.00 97.31 165 THR A O 1
ATOM 1232 N N . LEU A 1 166 ? 2.639 6.363 -5.611 1.00 96.31 166 LEU A N 1
ATOM 1233 C CA . LEU A 1 166 ? 1.366 6.891 -6.089 1.00 96.31 166 LEU A CA 1
ATOM 1234 C C . LEU A 1 166 ? 0.407 7.028 -4.909 1.00 96.31 166 LEU A C 1
ATOM 1236 O O . LEU A 1 166 ? 0.062 6.040 -4.258 1.00 96.31 166 LEU A O 1
ATOM 1240 N N . LEU A 1 167 ? -0.036 8.259 -4.668 1.00 94.38 167 LEU A N 1
ATOM 1241 C CA . LEU A 1 167 ? -1.014 8.604 -3.645 1.00 94.38 167 LEU A CA 1
ATOM 1242 C C . LEU A 1 167 ? -2.346 8.900 -4.332 1.00 94.38 167 LEU A C 1
ATOM 1244 O O . LEU A 1 167 ? -2.432 9.816 -5.148 1.00 94.38 167 LEU A O 1
ATOM 1248 N N . ILE A 1 168 ? -3.367 8.105 -4.032 1.00 91.44 168 ILE A N 1
ATOM 1249 C CA . ILE A 1 168 ? -4.701 8.241 -4.614 1.00 91.44 168 ILE A CA 1
ATOM 1250 C C . ILE A 1 168 ? -5.620 8.755 -3.513 1.00 91.44 168 ILE A C 1
ATOM 1252 O O . ILE A 1 168 ? -5.886 8.034 -2.554 1.00 91.44 168 ILE A O 1
ATOM 1256 N N . ASP A 1 169 ? -6.109 9.985 -3.661 1.00 87.19 169 ASP A N 1
ATOM 1257 C CA . ASP A 1 169 ? -7.072 10.590 -2.729 1.00 87.19 169 ASP A CA 1
ATOM 1258 C C . ASP A 1 169 ? -6.617 10.503 -1.251 1.00 87.19 169 ASP A C 1
ATOM 1260 O O . ASP A 1 169 ? -7.343 10.070 -0.354 1.00 87.19 169 ASP A O 1
ATOM 1264 N N . SER A 1 170 ? -5.346 10.847 -1.011 1.00 83.25 170 SER A N 1
ATOM 1265 C CA . SER A 1 170 ? -4.679 10.758 0.293 1.00 83.25 170 SER A CA 1
ATOM 1266 C C . SER A 1 170 ? -4.235 12.138 0.762 1.00 83.25 170 SER A C 1
ATOM 1268 O O . SER A 1 170 ? -3.575 12.863 0.019 1.00 83.25 170 SER A O 1
ATOM 1270 N N . TYR A 1 171 ? -4.542 12.480 2.014 1.00 73.00 171 TYR A N 1
ATOM 1271 C CA . TYR A 1 171 ? -4.300 13.811 2.570 1.00 73.00 171 TYR A CA 1
ATOM 1272 C C . TYR A 1 171 ? -3.483 13.733 3.862 1.00 73.00 171 TYR A C 1
ATOM 1274 O O . TYR A 1 171 ? -3.756 12.860 4.688 1.00 73.00 171 TYR A O 1
ATOM 1282 N N . PRO A 1 172 ? -2.504 14.633 4.071 1.00 61.28 172 PRO A N 1
ATOM 1283 C CA . PRO A 1 172 ? -1.775 14.707 5.329 1.00 61.28 172 PRO A CA 1
ATOM 1284 C C . PRO A 1 172 ? -2.713 15.157 6.454 1.00 61.28 172 PRO A C 1
ATOM 1286 O O . PRO A 1 172 ? -3.424 16.151 6.322 1.00 61.28 172 PRO A O 1
ATOM 1289 N N . HIS A 1 173 ? -2.685 14.460 7.589 1.00 54.00 173 HIS A N 1
ATOM 1290 C CA . HIS A 1 173 ? -3.324 14.940 8.811 1.00 54.00 173 HIS A CA 1
ATOM 1291 C C . HIS A 1 173 ? -2.500 16.095 9.396 1.00 54.00 173 HIS A C 1
ATOM 1293 O O . HIS A 1 173 ? -1.617 15.882 10.224 1.00 54.00 173 HIS A O 1
ATOM 1299 N N . THR A 1 174 ? -2.756 17.330 8.966 1.00 39.72 174 THR A N 1
ATOM 1300 C CA . THR A 1 174 ? -2.293 18.515 9.696 1.00 39.72 174 THR A CA 1
ATOM 1301 C C . THR A 1 174 ? -3.397 18.967 10.645 1.00 39.72 174 THR A C 1
ATOM 1303 O O . THR A 1 174 ? -4.531 19.195 10.232 1.00 39.72 174 THR A O 1
ATOM 1306 N N . ARG A 1 175 ? -3.066 19.107 11.936 1.00 40.56 175 ARG A N 1
ATOM 1307 C CA . ARG A 1 175 ? -3.979 19.626 12.974 1.00 40.56 175 ARG A CA 1
ATOM 1308 C C . ARG A 1 175 ? -4.555 21.021 12.649 1.00 40.56 175 ARG A C 1
ATOM 1310 O O . ARG A 1 175 ? -5.578 21.368 13.219 1.00 40.56 175 ARG A O 1
ATOM 1317 N N . ASP A 1 176 ? -3.947 21.762 11.716 1.00 36.38 176 ASP A N 1
ATOM 1318 C CA . ASP A 1 176 ? -4.227 23.180 11.432 1.00 36.38 176 ASP A CA 1
ATOM 1319 C C . ASP A 1 176 ? -4.903 23.476 10.076 1.00 36.38 176 ASP A C 1
ATOM 1321 O O . ASP A 1 176 ? -5.024 24.637 9.699 1.00 36.38 176 ASP A O 1
ATOM 1325 N N . THR A 1 177 ? -5.366 22.478 9.315 1.00 40.81 177 THR A N 1
ATOM 1326 C CA . THR A 1 177 ? -6.097 22.732 8.050 1.00 40.81 177 THR A CA 1
ATOM 1327 C C . THR A 1 177 ? -7.584 22.407 8.152 1.00 40.81 177 THR A C 1
ATOM 1329 O O . THR A 1 177 ? -8.153 21.730 7.298 1.00 40.81 177 THR A O 1
ATOM 1332 N N . MET A 1 178 ? -8.246 22.904 9.199 1.00 38.22 178 MET A N 1
ATOM 1333 C CA . MET A 1 178 ? -9.706 23.007 9.180 1.00 38.22 178 MET A CA 1
ATOM 1334 C C . MET A 1 178 ? -10.098 24.383 8.632 1.00 38.22 178 MET A C 1
ATOM 1336 O O . MET A 1 178 ? -9.850 25.381 9.308 1.00 38.22 178 MET A O 1
ATOM 1340 N N . PRO A 1 179 ? -10.706 24.474 7.435 1.00 35.62 179 PRO A N 1
ATOM 1341 C CA . PRO A 1 179 ? -11.496 25.649 7.101 1.00 35.62 179 PRO A CA 1
ATOM 1342 C C . PRO A 1 179 ? -12.615 25.772 8.144 1.00 35.62 179 PRO A C 1
ATOM 1344 O O . PRO A 1 179 ? -13.228 24.763 8.504 1.00 35.62 179 PRO A O 1
ATOM 1347 N N . ASP A 1 180 ? -12.863 26.985 8.638 1.00 35.53 180 ASP A N 1
ATOM 1348 C CA . ASP A 1 180 ? -14.028 27.285 9.475 1.00 35.53 180 ASP A CA 1
ATOM 1349 C C . ASP A 1 180 ? -15.284 26.829 8.713 1.00 35.53 180 ASP A C 1
ATOM 1351 O O . ASP A 1 180 ? -15.520 27.252 7.578 1.00 35.53 180 ASP A O 1
ATOM 1355 N N . GLU A 1 181 ? -16.094 25.951 9.314 1.00 43.31 181 GLU A N 1
ATOM 1356 C CA . GLU A 1 181 ? -17.330 25.421 8.712 1.00 43.31 181 GLU A CA 1
ATOM 1357 C C . GLU A 1 181 ? -18.332 26.535 8.339 1.00 43.31 181 GLU A C 1
ATOM 1359 O O . GLU A 1 181 ? -19.314 26.292 7.639 1.00 43.31 181 GLU A O 1
ATOM 1364 N N . ARG A 1 182 ? -18.068 27.782 8.747 1.00 38.28 182 ARG A N 1
ATOM 1365 C CA . ARG A 1 182 ? -18.818 28.976 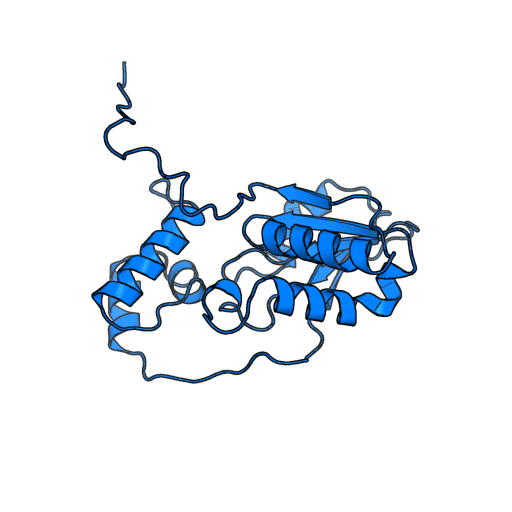8.350 1.00 38.28 182 ARG A CA 1
ATOM 1366 C C . ARG A 1 182 ? -18.572 29.474 6.922 1.00 38.28 182 ARG A C 1
ATOM 1368 O O . ARG A 1 182 ? -19.360 30.302 6.467 1.00 38.28 182 ARG A O 1
ATOM 1375 N N . GLU A 1 183 ? -17.549 29.005 6.206 1.00 36.06 183 GLU A N 1
ATOM 1376 C CA . GLU A 1 183 ? -17.214 29.542 4.872 1.00 36.06 183 GLU A CA 1
ATOM 1377 C C . GLU A 1 183 ? -17.766 28.748 3.678 1.00 36.06 183 GLU A C 1
ATOM 1379 O O . GLU A 1 183 ? -17.774 29.258 2.558 1.00 36.06 183 GLU A O 1
ATOM 1384 N N . VAL A 1 184 ? -18.319 27.548 3.875 1.00 38.94 184 VAL A N 1
ATOM 1385 C CA . VAL A 1 184 ? -18.898 26.771 2.765 1.00 38.94 184 VAL A CA 1
ATOM 1386 C C . VAL A 1 184 ? -20.389 27.087 2.618 1.00 38.94 184 VAL A C 1
ATOM 1388 O O . VAL A 1 184 ? -21.264 26.282 2.931 1.00 38.94 184 VAL A O 1
ATOM 1391 N N . ARG A 1 185 ? -20.698 28.289 2.120 1.00 31.23 185 ARG A N 1
ATOM 1392 C CA . ARG A 1 185 ? -22.012 28.563 1.522 1.00 31.23 185 ARG A 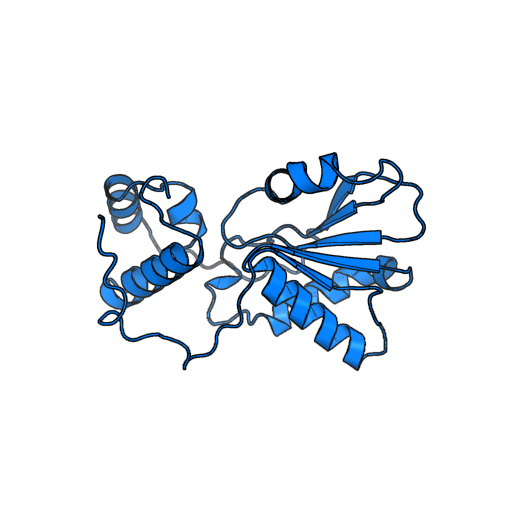CA 1
ATOM 1393 C C . ARG A 1 185 ? -22.022 28.021 0.097 1.00 31.23 185 ARG A C 1
ATOM 1395 O O . ARG A 1 185 ? -21.480 28.639 -0.812 1.00 31.23 185 ARG A O 1
ATOM 1402 N N . VAL A 1 186 ? -22.660 26.871 -0.096 1.00 37.91 186 VAL A N 1
ATOM 1403 C CA . VAL A 1 186 ? -23.054 26.409 -1.431 1.00 37.91 186 VAL A CA 1
ATOM 1404 C C . VAL A 1 186 ? -24.364 27.115 -1.783 1.00 37.91 186 VAL A C 1
ATOM 1406 O O . VAL A 1 186 ? -25.430 26.718 -1.317 1.00 37.91 186 VAL A O 1
ATOM 1409 N N . GLU A 1 187 ? -24.287 28.203 -2.549 1.00 31.41 187 GLU A N 1
ATOM 1410 C CA . GLU A 1 187 ? -25.464 28.770 -3.214 1.00 31.41 187 GLU A CA 1
ATOM 1411 C C . GLU A 1 187 ? -25.796 27.904 -4.433 1.00 31.41 187 GLU A C 1
ATOM 1413 O O . GLU A 1 187 ? -24.999 27.786 -5.364 1.00 31.41 187 GLU A O 1
ATOM 1418 N N . PHE A 1 188 ? -26.972 27.279 -4.414 1.00 33.38 188 PHE A N 1
ATOM 1419 C CA . PHE A 1 188 ? -27.568 26.694 -5.609 1.00 33.38 188 PHE A CA 1
ATOM 1420 C C . PHE A 1 188 ? -28.285 27.816 -6.371 1.00 33.38 188 PHE A C 1
ATOM 1422 O O . PHE A 1 188 ? -29.224 28.405 -5.833 1.00 33.38 188 PHE A O 1
ATOM 1429 N N . TYR A 1 189 ? -27.821 28.109 -7.587 1.00 42.06 189 TYR A N 1
ATOM 1430 C CA . TYR A 1 189 ? -28.577 28.865 -8.592 1.00 42.06 189 TYR A CA 1
ATOM 1431 C C . TYR A 1 189 ? -29.388 27.905 -9.460 1.00 42.06 189 TYR A C 1
ATOM 1433 O O . TYR A 1 189 ? -28.850 26.821 -9.789 1.00 42.06 189 TYR A O 1
#

Solvent-accessible surface area (backbone atoms only — not comparable to full-atom values): 11200 Å² total; per-residue (Å²): 82,95,88,75,53,49,74,67,58,51,51,52,51,37,54,51,48,24,70,73,69,76,49,91,64,48,54,36,54,46,69,76,34,77,40,72,75,54,42,57,54,51,71,75,66,68,75,92,76,91,79,78,93,68,97,65,89,43,74,40,82,72,37,86,34,78,44,74,47,40,38,39,37,36,32,56,70,39,66,67,53,45,62,69,78,41,41,69,60,58,70,71,45,65,77,46,48,20,31,37,28,36,38,66,88,49,52,49,55,85,74,41,92,83,48,47,60,66,57,56,18,52,53,53,54,61,76,34,61,76,54,69,78,38,57,28,33,39,36,7,37,36,57,8,15,57,31,42,50,42,31,49,55,56,29,44,76,71,74,47,67,60,80,42,74,48,65,42,85,47,78,83,91,57,97,82,76,70,76,64,84,84,72,76,76,82,80,84,130

Organism: NCBI:txid1299174

Secondary structure (DSSP, 8-state):
-TTS--HHHHHHHHHHHHHHH-----HHHHHH--SHHHHHHHHTT------PPP----EEEEE----SSEEEEEP-SSS--HHHHHHHHHHHS-TT-EEEEE--SSTTTTT-TTS-HHHHHHHHHHHTTTTTTS-EEEEEETHHHHHHHHHHHHHHHTT---SEEEEES-----TT----TTS------